Protein AF-A0A5J4QG51-F1 (afdb_monomer)

Mean predicted aligned error: 9.83 Å

InterPro domains:
  IPR011050 Pectin lyase fold/virulence factor [SSF51126] (1-137)

Organism: NCBI:txid433724

pLDDT: mean 86.95, std 20.6, range [32.47, 98.94]

Solvent-accessible surface area (backbone atoms only — not comparable to full-atom values): 12850 Å² total; per-residue (Å²): 142,86,86,80,88,85,82,89,80,91,84,89,83,90,80,82,91,79,92,74,88,76,80,78,78,76,78,76,69,75,74,78,74,78,73,78,76,71,70,76,55,42,53,42,53,83,46,61,35,45,51,86,44,53,31,65,55,20,30,55,20,47,41,52,42,32,60,61,20,25,84,65,60,24,40,31,30,40,72,64,31,82,55,36,32,30,33,34,39,67,34,60,46,38,44,32,17,29,43,38,30,81,41,60,70,41,65,61,57,51,65,41,99,76,57,99,43,54,36,32,20,27,41,32,40,80,48,63,83,34,40,36,31,34,36,32,25,45,19,37,44,31,9,36,36,41,35,26,83,85,42,54,90,83,46,80,94,58,57,58,79,34,41,30,44,34,27,47,31,67,88,41,58,28,38,48,33,39,39,30,20,30,27,42,30,53,36,17,26,43,33,35,38,58,28,32,82,94,14,36,30,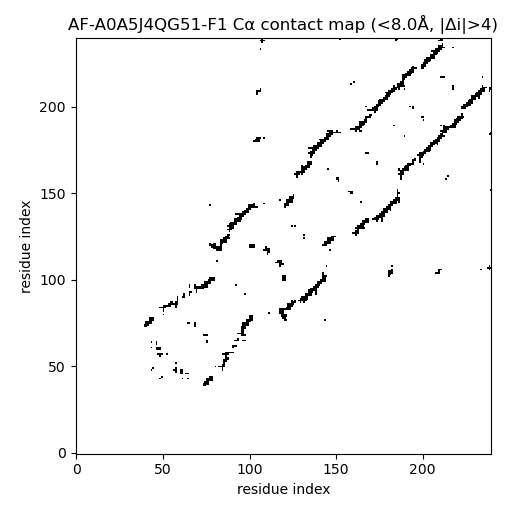30,50,31,38,40,30,35,35,29,27,51,30,73,70,77,43,54,72,44,79,35,53,58,84,46,76,67,44,80,40,77,60,46,80,40,80,80,29,103

Sequence (240 aa):
MKTLFFCAALFVGLFAYDKNTKKDKERTTPPPAAISTEDNTRSIREFGVTPENSPEENRKNLQKAIDWASIRGAALHVEPSDEPYHIAGGVILKKNASLIGDNGPTPRGTRHPIKAQPVGSVFKITDKENVFITVEAATQIKGIQFWYPEQTLTIPSKIIPYPATIQVSQTSSAQGIYLSCLTFYGEYLAMDFKANPSNPCELMLFEHCYGYPLSGEFIRIDYCYDIPRVLHCHVNPAIQ

Secondary structure (DSSP, 8-state):
----------------------------PPPPP-------PEEGGGGT--TTS-HHHHHHHHHHHHHHHHTTT-EEEE--BSS-EE--S-EEE-TT-EEEES----TT----SSSSS--BSEEE---SSS-SEEE-SS-EEES-EEE-TT--SS-GGG---PPPSEEE-SSS-EE--EEES-EEES-S-SEEEE-BTTB-EES-EEES-EE--TTS-SEEEESB-S--EEES-EE-GGG-

Nearest PDB structures (foldseek):
  7xy1-assembly1_A  TM=6.314E-01  e=8.013E-03  Klebsiella phage Kp9
  4xmy-assembly1_A  TM=4.271E-01  e=6.885E-02  Enterobacteria phage HK620
  4xot-assembly1_A  TM=4.342E-01  e=9.432E-02  Enterobacteria phage HK620
  4xlc-assembly1_A  TM=3.351E-01  e=2.556E-01  Enterobacteria phage HK620

Radius of gyration: 29.48 Å; Cα contacts (8 Å, |Δi|>4): 582; chains: 1; bounding box: 41×96×87 Å

Foldseek 3Di:
DDDDDDDDDDDDDDDDDDPDDDDDPDPPDPDPPPPPCPPLEAELVVLPQDLPDDQDVNLVSSLVVLVVCQVVLYEYELFKFLGAGEHEADRENHHSYEYEWDAALDLQAAQRPPDRDHIGSEYEYAHQDHARYEYAANYEYERYEYEDPPADLPDLVRGRQGHENYEYDQPAAYENYEYHRYEYYSAQEHEHQAYHLVHAYEHYEAYSYHYAHSVNYHYDHHRYDYDYYHYHYDHDSSND

Structure (mmCIF, N/CA/C/O backbone):
data_AF-A0A5J4QG51-F1
#
_entry.id   AF-A0A5J4QG51-F1
#
loop_
_atom_site.group_PDB
_atom_site.id
_atom_site.type_symbol
_atom_site.label_atom_id
_atom_site.label_alt_id
_atom_site.label_comp_id
_atom_site.label_asym_id
_atom_site.label_entity_id
_atom_site.label_seq_id
_atom_site.pdbx_PDB_ins_code
_atom_site.Cartn_x
_atom_site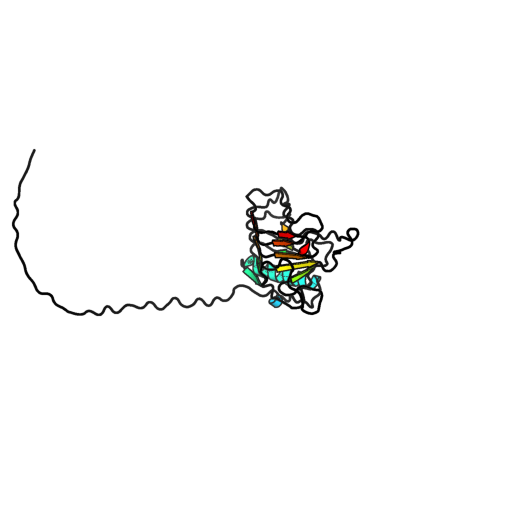.Cartn_y
_atom_site.Cartn_z
_atom_site.occupancy
_atom_site.B_iso_or_equiv
_atom_site.auth_seq_id
_atom_site.auth_comp_id
_atom_site.auth_asym_id
_atom_site.auth_atom_id
_atom_site.pdbx_PDB_model_num
ATOM 1 N N . MET A 1 1 ? 18.544 -52.188 -66.928 1.00 40.75 1 MET A N 1
ATOM 2 C CA . MET A 1 1 ? 18.538 -53.644 -67.200 1.00 40.75 1 MET A CA 1
ATOM 3 C C . MET A 1 1 ? 19.759 -54.293 -66.566 1.00 40.75 1 MET A C 1
ATOM 5 O O . MET A 1 1 ? 20.849 -54.149 -67.099 1.00 40.75 1 MET A O 1
ATOM 9 N N . LYS A 1 2 ? 19.571 -54.972 -65.432 1.00 36.72 2 LYS A N 1
ATOM 10 C CA . LYS A 1 2 ? 20.234 -56.233 -65.057 1.00 36.72 2 LYS A CA 1
ATOM 11 C C . LYS A 1 2 ? 19.548 -56.729 -63.786 1.00 36.72 2 LYS A C 1
ATOM 13 O O . LYS A 1 2 ? 19.873 -56.350 -62.671 1.00 36.72 2 LYS A O 1
ATOM 18 N N . THR A 1 3 ? 18.488 -57.476 -64.044 1.00 34.88 3 THR A N 1
ATOM 19 C CA . THR A 1 3 ? 17.705 -58.288 -63.121 1.00 34.88 3 THR A CA 1
ATOM 20 C C . THR A 1 3 ? 18.566 -59.458 -62.654 1.00 34.88 3 THR A C 1
ATOM 22 O O . THR A 1 3 ? 19.247 -60.057 -63.486 1.00 34.88 3 THR A O 1
ATOM 25 N N . LEU A 1 4 ? 18.489 -59.843 -61.382 1.00 36.19 4 LEU A N 1
ATOM 26 C CA . LEU A 1 4 ? 18.754 -61.225 -61.002 1.00 36.19 4 LEU A CA 1
ATOM 27 C C . LEU A 1 4 ? 17.794 -61.648 -59.887 1.00 36.19 4 LEU A C 1
ATOM 29 O O . LEU A 1 4 ? 17.670 -60.992 -58.857 1.00 36.19 4 LEU A O 1
ATOM 33 N N . PHE A 1 5 ? 17.082 -62.724 -60.201 1.00 37.28 5 PHE A N 1
ATOM 34 C CA . PHE A 1 5 ? 16.174 -63.510 -59.378 1.00 37.28 5 PHE A CA 1
ATOM 35 C C . PHE A 1 5 ? 16.853 -64.027 -58.104 1.00 37.28 5 PHE A C 1
ATOM 37 O O . PHE A 1 5 ? 18.024 -64.379 -58.171 1.00 37.28 5 PHE A O 1
ATOM 44 N N . PHE A 1 6 ? 16.090 -64.250 -57.027 1.00 34.53 6 PHE A N 1
ATOM 45 C CA . PHE A 1 6 ? 16.084 -65.574 -56.392 1.00 34.53 6 PHE A CA 1
ATOM 46 C C . PHE A 1 6 ? 14.793 -65.856 -55.610 1.00 34.53 6 PHE A C 1
ATOM 48 O O . PHE A 1 6 ? 14.199 -64.975 -54.993 1.00 34.53 6 PHE A O 1
ATOM 55 N N . CYS A 1 7 ? 14.373 -67.114 -55.733 1.00 32.47 7 CYS A N 1
ATOM 56 C CA . CYS A 1 7 ? 13.133 -67.732 -55.283 1.00 32.47 7 CYS A CA 1
ATOM 57 C C . CYS A 1 7 ? 13.043 -67.961 -53.769 1.00 32.47 7 CYS A C 1
ATOM 59 O O . CYS A 1 7 ? 14.043 -68.092 -53.069 1.00 32.47 7 CYS A O 1
ATOM 61 N N . ALA A 1 8 ? 11.793 -68.113 -53.333 1.00 41.78 8 ALA A N 1
ATOM 62 C CA . ALA A 1 8 ? 11.337 -68.528 -52.016 1.00 41.78 8 ALA A CA 1
ATOM 63 C C . ALA A 1 8 ? 11.731 -69.965 -51.625 1.00 41.78 8 ALA A C 1
ATOM 65 O O . ALA A 1 8 ? 11.807 -70.843 -52.483 1.00 41.78 8 ALA A O 1
ATOM 66 N N . ALA A 1 9 ? 11.816 -70.215 -50.314 1.00 37.41 9 ALA A N 1
ATOM 67 C CA . ALA A 1 9 ? 11.372 -71.461 -49.683 1.00 37.41 9 ALA A CA 1
ATOM 68 C C . ALA A 1 9 ? 11.159 -71.254 -48.170 1.00 37.41 9 ALA A C 1
ATOM 70 O O . ALA A 1 9 ? 12.041 -70.766 -47.466 1.00 37.41 9 ALA A O 1
ATOM 71 N N . LEU A 1 10 ? 9.970 -71.639 -47.698 1.00 39.69 10 LEU A N 1
ATOM 72 C CA . LEU A 1 10 ? 9.611 -71.845 -46.293 1.00 39.69 10 LEU A CA 1
ATOM 73 C C . LEU A 1 10 ? 10.446 -72.980 -45.679 1.00 39.69 10 LEU A C 1
ATOM 75 O O . LEU A 1 10 ? 10.624 -74.011 -46.325 1.00 39.69 10 LEU A O 1
ATOM 79 N N . PHE A 1 11 ? 10.782 -72.871 -44.391 1.00 36.75 11 PHE A N 1
ATOM 80 C CA . PHE A 1 11 ? 10.910 -74.044 -43.524 1.00 36.75 11 PHE A CA 1
ATOM 81 C C . PHE A 1 11 ? 10.410 -73.742 -42.107 1.00 36.75 11 PHE A C 1
ATOM 83 O O . PHE A 1 11 ? 10.702 -72.703 -41.520 1.00 36.75 11 PHE A O 1
ATOM 90 N N . VAL A 1 12 ? 9.599 -74.673 -41.611 1.00 40.78 12 VAL A N 1
ATOM 91 C CA . VAL A 1 12 ? 8.899 -74.687 -40.326 1.00 40.78 12 VAL A CA 1
ATOM 92 C C . VAL A 1 12 ? 9.873 -75.055 -39.204 1.00 40.78 12 VAL A C 1
ATOM 94 O O . VAL A 1 12 ? 10.685 -75.960 -39.370 1.00 40.78 12 VAL A O 1
ATOM 97 N N . GLY A 1 13 ? 9.743 -74.407 -38.044 1.00 33.59 13 GLY A N 1
ATOM 98 C CA . GLY A 1 13 ? 10.433 -74.786 -36.811 1.00 33.59 13 GLY A CA 1
ATOM 99 C C . GLY A 1 13 ? 9.567 -74.485 -35.591 1.00 33.59 13 GLY A C 1
ATOM 100 O O . GLY A 1 13 ? 9.394 -73.331 -35.213 1.00 33.59 13 GLY A O 1
ATOM 101 N N . LEU A 1 14 ? 8.996 -75.538 -35.012 1.00 42.12 14 LEU A N 1
ATOM 102 C CA . LEU A 1 14 ? 8.160 -75.548 -33.814 1.00 42.12 14 LEU A CA 1
ATOM 103 C C . LEU A 1 14 ? 9.068 -75.675 -32.579 1.00 42.12 14 LEU A C 1
ATOM 105 O O . LEU A 1 14 ? 9.755 -76.684 -32.489 1.00 42.12 14 LEU A O 1
ATOM 109 N N . PHE A 1 15 ? 9.050 -74.745 -31.615 1.00 37.31 15 PHE A N 1
ATOM 110 C CA . PHE A 1 15 ? 9.561 -75.029 -30.262 1.00 37.31 15 PHE A CA 1
ATOM 111 C C . PHE A 1 15 ? 8.798 -74.282 -29.157 1.00 37.31 15 PHE A C 1
ATOM 113 O O . PHE A 1 15 ? 8.784 -73.058 -29.090 1.00 37.31 15 PHE A O 1
ATOM 120 N N . ALA A 1 16 ? 8.151 -75.111 -28.333 1.00 36.84 16 ALA A N 1
ATOM 121 C CA . ALA A 1 16 ? 7.889 -75.039 -26.896 1.00 36.84 16 ALA A CA 1
ATOM 122 C C . ALA A 1 16 ? 7.771 -73.665 -26.201 1.00 36.84 16 ALA A C 1
ATOM 124 O O . ALA A 1 16 ? 8.728 -72.917 -26.034 1.00 36.84 16 ALA A O 1
ATOM 125 N N . TYR A 1 17 ? 6.576 -73.437 -25.658 1.00 36.59 17 TYR A N 1
ATOM 126 C CA . TYR A 1 17 ? 6.258 -72.438 -24.644 1.00 36.59 17 TYR A CA 1
ATOM 127 C C . TYR A 1 17 ? 6.824 -72.873 -23.280 1.00 36.59 17 TYR A C 1
ATOM 129 O O . TYR A 1 17 ? 6.309 -73.812 -22.672 1.00 36.59 17 TYR A O 1
ATOM 137 N N . ASP A 1 18 ? 7.871 -72.193 -22.805 1.00 39.09 18 ASP A N 1
ATOM 138 C CA . ASP A 1 18 ? 8.407 -72.344 -21.447 1.00 39.09 18 ASP A CA 1
ATOM 139 C C . ASP A 1 18 ? 7.868 -71.219 -20.543 1.00 39.09 18 ASP A C 1
ATOM 141 O O . ASP A 1 18 ? 8.163 -70.034 -20.725 1.00 39.09 18 ASP A O 1
ATOM 145 N N . LYS A 1 19 ? 7.028 -71.596 -19.573 1.00 44.06 19 LYS A N 1
ATOM 146 C CA . LYS A 1 19 ? 6.552 -70.730 -18.489 1.00 44.06 19 LYS A CA 1
ATOM 147 C C . LYS A 1 19 ? 7.623 -70.711 -17.405 1.00 44.06 19 LYS A C 1
ATOM 149 O O . LYS A 1 19 ? 7.549 -71.478 -16.449 1.00 44.06 19 LYS A O 1
ATOM 154 N N . ASN A 1 20 ? 8.565 -69.779 -17.512 1.00 39.31 20 ASN A N 1
ATOM 155 C CA . ASN A 1 20 ? 9.482 -69.491 -16.417 1.00 39.31 20 ASN A CA 1
ATOM 156 C C . ASN A 1 20 ? 9.346 -68.034 -15.961 1.00 39.31 20 ASN A C 1
ATOM 158 O O . ASN A 1 20 ? 9.768 -67.083 -16.617 1.00 39.31 20 ASN A O 1
ATOM 162 N N . THR A 1 21 ? 8.679 -67.878 -14.821 1.00 44.22 21 THR A N 1
ATOM 163 C CA . THR A 1 21 ? 8.392 -66.629 -14.119 1.00 44.22 21 THR A CA 1
ATOM 164 C C . THR A 1 21 ? 9.674 -65.974 -13.608 1.00 44.22 21 THR A C 1
ATOM 166 O O . THR A 1 21 ? 10.201 -66.363 -12.565 1.00 44.22 21 THR A O 1
ATOM 169 N N . LYS A 1 22 ? 10.138 -64.919 -14.282 1.00 38.41 22 LYS A N 1
ATOM 170 C CA . LYS A 1 22 ? 10.979 -63.897 -13.650 1.00 38.41 22 LYS A CA 1
ATOM 171 C C . LYS A 1 22 ? 10.062 -62.810 -13.091 1.00 38.41 22 LYS A C 1
ATOM 173 O O . LYS A 1 22 ? 9.430 -62.077 -13.837 1.00 38.41 22 LYS A O 1
ATOM 178 N N . LYS A 1 23 ? 9.957 -62.753 -11.760 1.00 40.50 23 LYS A N 1
ATOM 179 C CA . LYS A 1 23 ? 9.445 -61.580 -11.043 1.00 40.50 23 LYS A CA 1
ATOM 180 C C . LYS A 1 23 ? 10.463 -60.462 -11.238 1.00 40.50 23 LYS A C 1
ATOM 182 O O . LYS A 1 23 ? 11.524 -60.493 -10.611 1.00 40.50 23 LYS A O 1
ATOM 187 N N . ASP A 1 24 ? 10.140 -59.499 -12.087 1.00 41.53 24 ASP A N 1
ATOM 188 C CA . ASP A 1 24 ? 10.838 -58.223 -12.110 1.00 41.53 24 ASP A CA 1
ATOM 189 C C . ASP A 1 24 ? 10.646 -57.568 -10.740 1.00 41.53 24 ASP A C 1
ATOM 191 O O . ASP A 1 24 ? 9.535 -57.233 -10.327 1.00 41.53 24 ASP A O 1
ATOM 195 N N . LYS A 1 25 ? 11.735 -57.468 -9.971 1.00 43.53 25 LYS A N 1
ATOM 196 C CA . LYS A 1 25 ? 11.765 -56.628 -8.777 1.00 43.53 25 LYS A CA 1
ATOM 197 C C . LYS A 1 25 ? 11.707 -55.189 -9.264 1.00 43.53 25 LYS A C 1
ATOM 199 O O . LYS A 1 25 ? 12.727 -54.619 -9.644 1.00 43.53 25 LYS A O 1
ATOM 204 N N . GLU A 1 26 ? 10.502 -54.642 -9.265 1.00 43.12 26 GLU A N 1
ATOM 205 C CA . GLU A 1 26 ? 10.240 -53.222 -9.411 1.00 43.12 26 GLU A CA 1
ATOM 206 C C . GLU A 1 26 ? 11.140 -52.468 -8.427 1.00 43.12 26 GLU A C 1
ATOM 208 O O . GLU A 1 26 ? 11.033 -52.596 -7.204 1.00 43.12 26 GLU A O 1
ATOM 213 N N . ARG A 1 27 ? 12.126 -51.754 -8.973 1.00 41.47 27 ARG A N 1
ATOM 214 C CA . ARG A 1 27 ? 13.002 -50.881 -8.204 1.00 41.47 27 ARG A CA 1
ATOM 215 C C . ARG A 1 27 ? 12.160 -49.673 -7.825 1.00 41.47 27 ARG A C 1
ATOM 217 O O . ARG A 1 27 ? 12.140 -48.690 -8.556 1.00 41.47 27 ARG A O 1
ATOM 224 N N . THR A 1 28 ? 11.448 -49.766 -6.707 1.00 44.84 28 THR A N 1
ATOM 225 C CA . THR A 1 28 ? 10.753 -48.630 -6.107 1.00 44.84 28 THR A CA 1
ATOM 226 C C . THR A 1 28 ? 11.796 -47.567 -5.794 1.00 44.84 28 THR A C 1
ATOM 228 O O . THR A 1 28 ? 12.556 -47.680 -4.829 1.00 44.84 28 THR A O 1
ATOM 231 N N . THR A 1 29 ? 11.882 -46.556 -6.653 1.00 48.81 29 THR A N 1
ATOM 232 C CA . THR A 1 29 ? 12.532 -45.298 -6.311 1.00 48.81 29 THR A CA 1
ATOM 233 C C . THR A 1 29 ? 11.856 -44.786 -5.045 1.00 48.81 29 THR A C 1
ATOM 235 O O . THR A 1 29 ? 10.621 -44.739 -5.023 1.00 48.81 29 THR A O 1
ATOM 238 N N . PRO A 1 30 ? 12.606 -44.450 -3.980 1.00 49.75 30 PRO A N 1
ATOM 239 C CA . PRO A 1 30 ? 11.992 -43.806 -2.834 1.00 49.75 30 PRO A CA 1
ATOM 240 C C . PRO A 1 30 ? 11.252 -42.560 -3.340 1.00 49.75 30 PRO A C 1
ATOM 242 O O . PRO A 1 30 ? 11.748 -41.906 -4.267 1.00 49.75 30 PRO A O 1
ATOM 245 N N . PRO A 1 31 ? 10.061 -42.253 -2.796 1.00 51.88 31 PRO A N 1
ATOM 246 C CA . PRO A 1 31 ? 9.385 -41.012 -3.135 1.00 51.88 31 PRO A CA 1
ATOM 247 C C . PRO A 1 31 ? 10.378 -39.860 -2.935 1.00 51.88 31 PRO A C 1
ATOM 249 O O . PRO A 1 31 ? 11.200 -39.940 -2.011 1.00 51.88 31 PRO A O 1
ATOM 252 N N . PRO A 1 32 ? 10.361 -38.825 -3.799 1.00 53.78 32 PRO A N 1
ATOM 253 C CA . PRO A 1 32 ? 11.185 -37.651 -3.566 1.00 53.78 32 PRO A CA 1
ATOM 254 C C . PRO A 1 32 ? 10.953 -37.216 -2.123 1.00 53.78 32 PRO A C 1
ATOM 256 O O . PRO A 1 32 ? 9.803 -37.139 -1.680 1.00 53.78 32 PRO A O 1
ATOM 259 N N . ALA A 1 33 ? 12.046 -37.038 -1.376 1.00 50.06 33 ALA A N 1
ATOM 260 C CA . ALA A 1 33 ? 11.975 -36.531 -0.018 1.00 50.06 33 ALA A CA 1
ATOM 261 C C . ALA A 1 33 ? 11.051 -35.314 -0.043 1.00 50.06 33 ALA A C 1
ATOM 263 O O . ALA A 1 33 ? 11.228 -34.440 -0.896 1.00 50.06 33 ALA A O 1
ATOM 264 N N . ALA A 1 34 ? 10.034 -35.303 0.822 1.00 45.97 34 ALA A N 1
ATOM 265 C CA . ALA A 1 34 ? 9.215 -34.122 1.008 1.00 45.97 34 ALA A CA 1
ATOM 266 C C . ALA A 1 34 ? 10.188 -32.974 1.274 1.00 45.97 34 ALA A C 1
ATOM 268 O O . ALA A 1 34 ? 10.886 -32.979 2.289 1.00 45.97 34 ALA A O 1
ATOM 269 N N . ILE A 1 35 ? 10.305 -32.053 0.315 1.00 42.84 35 ILE A N 1
ATOM 270 C CA . ILE A 1 35 ? 10.983 -30.789 0.547 1.00 42.84 35 ILE A CA 1
ATOM 271 C C . ILE A 1 35 ? 10.203 -30.200 1.709 1.00 42.84 35 ILE A C 1
ATOM 273 O O . ILE A 1 35 ? 9.018 -29.902 1.564 1.00 42.84 35 ILE A O 1
ATOM 277 N N . SER A 1 36 ? 10.830 -30.126 2.879 1.00 44.12 36 SER A N 1
ATOM 278 C CA . SER A 1 36 ? 10.320 -29.295 3.950 1.00 44.12 36 SER A CA 1
ATOM 279 C C . SER A 1 36 ? 10.232 -27.900 3.353 1.00 44.12 36 SER A C 1
ATOM 281 O O . SER A 1 36 ? 11.253 -27.267 3.084 1.00 44.12 36 SER A O 1
ATOM 283 N N . THR A 1 37 ? 9.013 -27.472 3.045 1.00 46.12 37 THR A N 1
ATOM 284 C CA . THR A 1 37 ? 8.690 -26.094 2.717 1.00 46.12 37 THR A CA 1
ATOM 285 C C . THR A 1 37 ? 8.918 -25.304 3.996 1.00 46.12 37 THR A C 1
ATOM 287 O O . THR A 1 37 ? 7.973 -25.024 4.729 1.00 46.12 37 THR A O 1
ATOM 290 N N . GLU A 1 38 ? 10.178 -25.026 4.335 1.00 48.53 38 GLU A N 1
ATOM 291 C CA . GLU A 1 38 ? 10.436 -23.871 5.177 1.00 48.53 38 GLU A CA 1
ATOM 292 C C . GLU A 1 38 ? 9.850 -22.701 4.401 1.00 48.53 38 GLU A C 1
ATOM 294 O O . GLU A 1 38 ? 10.286 -22.382 3.291 1.00 48.53 38 GLU A O 1
ATOM 299 N N . ASP A 1 39 ? 8.744 -22.183 4.923 1.00 58.78 39 ASP A N 1
ATOM 300 C CA . ASP A 1 39 ? 8.110 -20.990 4.411 1.00 58.78 39 ASP A CA 1
ATOM 301 C C . ASP A 1 39 ? 9.171 -19.889 4.479 1.00 58.78 39 ASP A C 1
ATOM 303 O O . ASP A 1 39 ? 9.521 -19.399 5.550 1.00 58.78 39 ASP A O 1
ATOM 307 N N . ASN A 1 40 ? 9.771 -19.563 3.331 1.00 69.75 40 ASN A N 1
ATOM 308 C CA . ASN A 1 40 ? 10.787 -18.514 3.229 1.00 69.75 40 ASN A CA 1
ATOM 309 C C . ASN A 1 40 ? 10.198 -17.121 3.525 1.00 69.75 40 ASN A C 1
ATOM 311 O O . ASN A 1 40 ? 10.924 -16.122 3.480 1.00 69.75 40 ASN A O 1
ATOM 315 N N . THR A 1 41 ? 8.895 -17.040 3.798 1.00 85.31 41 THR A N 1
ATOM 316 C CA . THR A 1 41 ? 8.210 -15.835 4.237 1.00 85.31 41 THR A CA 1
ATOM 317 C C . THR A 1 41 ? 8.494 -15.587 5.715 1.00 85.31 41 THR A C 1
ATOM 319 O O . THR A 1 41 ? 8.222 -16.429 6.565 1.00 85.31 41 THR A O 1
ATOM 322 N N . ARG A 1 42 ? 9.025 -14.404 6.039 1.00 96.06 42 ARG A N 1
ATOM 323 C CA . ARG A 1 42 ? 9.233 -13.986 7.435 1.00 96.06 42 ARG A CA 1
ATOM 324 C C . ARG A 1 42 ? 8.158 -13.040 7.904 1.00 96.06 42 ARG A C 1
ATOM 326 O O . ARG A 1 42 ? 7.727 -12.181 7.143 1.00 96.06 42 ARG A O 1
ATOM 333 N N . SER A 1 43 ? 7.794 -13.124 9.172 1.00 97.94 43 SER A N 1
ATOM 334 C CA . SER A 1 43 ? 6.838 -12.188 9.750 1.00 97.94 43 SER A CA 1
ATOM 335 C C . SER A 1 43 ? 7.438 -10.793 9.905 1.00 97.94 43 SER A C 1
ATOM 337 O O . SER A 1 43 ? 8.579 -10.634 10.341 1.00 97.94 43 SER A O 1
ATOM 339 N N . ILE A 1 44 ? 6.649 -9.748 9.640 1.00 98.56 44 ILE A N 1
ATOM 340 C CA . ILE A 1 44 ? 7.028 -8.370 9.991 1.00 98.56 44 ILE A CA 1
ATOM 341 C C . ILE A 1 44 ? 7.213 -8.188 11.509 1.00 98.56 44 ILE A C 1
ATOM 343 O O . ILE A 1 44 ? 7.958 -7.300 11.936 1.00 98.56 44 ILE A O 1
ATOM 347 N N . ARG A 1 45 ? 6.589 -9.042 12.336 1.00 98.38 45 ARG A N 1
ATOM 348 C CA . ARG A 1 45 ? 6.711 -8.993 13.801 1.00 98.38 45 ARG A CA 1
ATOM 349 C C . ARG A 1 45 ? 8.096 -9.414 14.280 1.00 98.38 45 ARG A C 1
ATOM 351 O O . ARG A 1 45 ? 8.571 -8.872 15.274 1.00 98.38 45 ARG A O 1
ATOM 358 N N . GLU A 1 46 ? 8.796 -10.279 13.540 1.00 98.25 46 GLU A N 1
ATOM 359 C CA . GLU A 1 46 ? 10.202 -10.624 13.821 1.00 98.25 46 GLU A CA 1
ATOM 360 C C . GLU A 1 46 ? 11.129 -9.401 13.748 1.00 98.25 46 GLU A C 1
ATOM 362 O O . GLU A 1 46 ? 12.183 -9.367 14.381 1.00 98.25 46 GLU A O 1
ATOM 367 N N . PHE A 1 47 ? 10.728 -8.374 12.994 1.00 98.62 47 PHE A N 1
ATOM 368 C CA . PHE A 1 47 ? 11.450 -7.108 12.870 1.00 98.62 47 PHE A CA 1
ATOM 369 C C . PHE A 1 47 ? 10.934 -6.032 13.832 1.00 98.62 47 PHE A C 1
ATOM 371 O O . PHE A 1 47 ? 11.407 -4.893 13.792 1.00 98.62 47 PHE A O 1
ATOM 378 N N . GLY A 1 48 ? 9.989 -6.388 14.705 1.00 98.50 48 GLY A N 1
ATOM 379 C CA . GLY A 1 48 ? 9.404 -5.506 15.705 1.00 98.50 48 GLY A CA 1
ATOM 380 C C . GLY A 1 48 ? 8.284 -4.618 15.175 1.00 98.50 48 GLY A C 1
ATOM 381 O O . GLY A 1 48 ? 8.070 -3.556 15.742 1.00 98.50 48 GLY A O 1
ATOM 382 N N . VAL A 1 49 ? 7.596 -4.981 14.088 1.00 98.75 49 VAL A N 1
ATOM 383 C CA . VAL A 1 49 ? 6.369 -4.275 13.680 1.00 98.75 49 VAL A CA 1
ATOM 384 C C . VAL A 1 49 ? 5.195 -4.831 14.486 1.00 98.75 49 VAL A C 1
ATOM 386 O O . VAL A 1 49 ? 4.841 -5.994 14.311 1.00 98.75 49 VAL A O 1
ATOM 389 N N . THR A 1 50 ? 4.598 -4.030 15.372 1.00 98.38 50 THR A N 1
ATOM 390 C CA . THR A 1 50 ? 3.480 -4.456 16.237 1.00 98.38 50 THR A CA 1
ATOM 391 C C . THR A 1 50 ? 2.387 -3.383 16.305 1.00 98.38 50 THR A C 1
ATOM 393 O O . THR A 1 50 ? 2.681 -2.209 16.060 1.00 98.38 50 THR A O 1
ATOM 396 N N . PRO A 1 51 ? 1.121 -3.731 16.601 1.00 98.06 51 PRO A N 1
ATOM 397 C CA . PRO A 1 51 ? 0.036 -2.748 16.676 1.00 98.06 51 PRO A CA 1
ATOM 398 C C . PRO A 1 51 ? 0.214 -1.666 17.755 1.00 98.06 51 PRO A C 1
ATOM 400 O O . PRO A 1 51 ? -0.337 -0.576 17.626 1.00 98.06 51 PRO A O 1
ATOM 403 N N . GLU A 1 52 ? 0.985 -1.947 18.807 1.00 97.75 52 GLU A N 1
ATOM 404 C CA . GLU A 1 52 ? 1.175 -1.068 19.970 1.00 97.75 52 GLU A CA 1
ATOM 405 C C . GLU A 1 52 ? 2.231 0.020 19.747 1.00 97.75 52 GLU A C 1
ATOM 407 O O . GLU A 1 52 ? 2.271 1.009 20.482 1.00 97.75 52 GLU A O 1
ATOM 412 N N . ASN A 1 53 ? 3.105 -0.165 18.758 1.00 98.56 53 ASN A N 1
ATOM 413 C CA . ASN A 1 53 ? 4.179 0.774 18.478 1.00 98.56 53 ASN A CA 1
ATOM 414 C C . ASN A 1 53 ? 3.658 2.110 17.946 1.00 98.56 53 ASN A C 1
ATOM 416 O O . ASN A 1 53 ? 2.608 2.207 17.307 1.00 98.56 53 ASN A O 1
ATOM 420 N N . SER A 1 54 ? 4.480 3.144 18.125 1.00 98.69 54 SER A N 1
ATOM 421 C CA . SER A 1 54 ? 4.258 4.420 17.445 1.00 98.69 54 SER A CA 1
ATOM 422 C C . SER A 1 54 ? 4.338 4.271 15.912 1.00 98.69 54 SER A C 1
ATOM 424 O O . SER A 1 54 ? 5.055 3.393 15.409 1.00 98.69 54 SER A O 1
ATOM 426 N N . PRO A 1 55 ? 3.664 5.152 15.145 1.00 98.69 55 PRO A N 1
ATOM 427 C CA . PRO A 1 55 ? 3.707 5.129 13.682 1.00 98.69 55 PRO A CA 1
ATOM 428 C C . PRO A 1 55 ? 5.132 5.194 13.119 1.00 98.69 55 PRO A C 1
ATOM 430 O O . PRO A 1 55 ? 5.474 4.477 12.174 1.00 98.69 55 PRO A O 1
ATOM 433 N N . GLU A 1 56 ? 5.983 6.033 13.708 1.00 98.75 56 GLU A N 1
ATOM 434 C CA . GLU A 1 56 ? 7.364 6.255 13.282 1.00 98.75 56 GLU A CA 1
ATOM 435 C C . GLU A 1 56 ? 8.251 5.042 13.571 1.00 98.75 56 GLU A C 1
ATOM 437 O O . GLU A 1 56 ? 9.129 4.700 12.769 1.00 98.75 56 GLU A O 1
ATOM 442 N N . GLU A 1 57 ? 8.021 4.380 14.704 1.00 98.81 57 GLU A N 1
ATOM 443 C CA . GLU A 1 57 ? 8.727 3.161 15.082 1.00 98.81 57 GLU A CA 1
ATOM 444 C C . GLU A 1 57 ? 8.367 2.002 14.158 1.00 98.81 57 GLU A C 1
ATOM 446 O O . GLU A 1 57 ? 9.267 1.362 13.607 1.00 98.81 57 GLU A O 1
ATOM 451 N N . ASN A 1 58 ? 7.076 1.788 13.894 1.00 98.81 58 ASN A N 1
ATOM 452 C CA . ASN A 1 58 ? 6.648 0.772 12.940 1.00 98.81 58 ASN A CA 1
ATOM 453 C C . ASN A 1 58 ? 7.165 1.047 11.531 1.00 98.81 58 ASN A C 1
ATOM 455 O O . ASN A 1 58 ? 7.616 0.116 10.869 1.00 98.81 58 ASN A O 1
ATOM 459 N N . ARG A 1 59 ? 7.190 2.307 11.081 1.00 98.88 59 ARG A N 1
ATOM 460 C CA . ARG A 1 59 ? 7.794 2.671 9.790 1.00 98.88 59 ARG A CA 1
ATOM 461 C C . ARG A 1 59 ? 9.268 2.266 9.740 1.00 98.88 59 ARG A C 1
ATOM 463 O O . ARG A 1 59 ? 9.713 1.648 8.775 1.00 98.88 59 ARG A O 1
ATOM 470 N N . LYS A 1 60 ? 10.036 2.575 10.793 1.00 98.88 60 LYS A N 1
ATOM 471 C CA . LYS A 1 60 ? 11.454 2.192 10.899 1.00 98.88 60 LYS A CA 1
ATOM 472 C C . LYS A 1 60 ? 11.631 0.672 10.900 1.00 98.88 60 LYS A C 1
ATOM 474 O O . LYS A 1 60 ? 12.540 0.170 10.243 1.00 98.88 60 LYS A O 1
ATOM 479 N N . ASN A 1 61 ? 10.802 -0.056 11.640 1.00 98.94 61 ASN A N 1
ATOM 480 C CA . ASN A 1 61 ? 10.893 -1.510 11.763 1.00 98.94 61 ASN A CA 1
ATOM 481 C C . ASN A 1 61 ? 10.472 -2.222 10.471 1.00 98.94 61 ASN A C 1
ATOM 483 O O . ASN A 1 61 ? 11.184 -3.115 10.011 1.00 98.94 61 ASN A O 1
ATOM 487 N N . LEU A 1 62 ? 9.411 -1.752 9.814 1.00 98.88 62 LEU A N 1
ATOM 488 C CA . LEU A 1 62 ? 8.991 -2.252 8.509 1.00 98.88 62 LEU A CA 1
ATOM 489 C C . LEU A 1 62 ? 10.065 -1.996 7.447 1.00 98.88 62 LEU A C 1
ATOM 491 O O . LEU A 1 62 ? 10.366 -2.889 6.660 1.00 98.88 62 LEU A O 1
ATOM 495 N N . GLN A 1 63 ? 10.720 -0.829 7.464 1.00 98.88 63 GLN A N 1
ATOM 496 C CA . GLN A 1 63 ? 11.825 -0.566 6.541 1.00 98.88 63 GLN A CA 1
ATOM 497 C C . GLN A 1 63 ? 12.997 -1.539 6.750 1.00 98.88 63 GLN A C 1
ATOM 499 O O . GLN A 1 63 ? 13.545 -2.032 5.769 1.00 98.88 63 GLN A O 1
ATOM 504 N N . LYS A 1 64 ? 13.352 -1.886 7.998 1.00 98.88 64 LYS A N 1
ATOM 505 C CA . LYS A 1 64 ? 14.383 -2.912 8.269 1.00 98.88 64 LYS A CA 1
ATOM 506 C C . LYS A 1 64 ? 13.990 -4.281 7.711 1.00 98.88 64 LYS A C 1
ATOM 508 O O . LYS A 1 64 ? 14.844 -4.983 7.172 1.00 98.88 64 LYS A O 1
ATOM 513 N N . ALA A 1 65 ? 12.719 -4.657 7.847 1.00 98.75 65 ALA A N 1
ATOM 514 C CA . ALA A 1 65 ? 12.199 -5.906 7.301 1.00 98.75 65 ALA A CA 1
ATOM 515 C C . ALA A 1 65 ? 12.336 -5.930 5.771 1.00 98.75 65 ALA A C 1
ATOM 517 O O . ALA A 1 65 ? 12.854 -6.889 5.198 1.00 98.75 65 ALA A O 1
ATOM 518 N N . ILE A 1 66 ? 11.942 -4.839 5.110 1.00 98.88 66 ILE A N 1
ATOM 519 C CA . ILE A 1 66 ? 12.039 -4.690 3.653 1.00 98.88 66 ILE A CA 1
ATOM 520 C C . ILE A 1 66 ? 13.497 -4.716 3.187 1.00 98.88 66 ILE A C 1
ATOM 522 O O . ILE A 1 66 ? 13.814 -5.380 2.201 1.00 98.88 66 ILE A O 1
ATOM 526 N N . ASP A 1 67 ? 14.400 -4.051 3.907 1.00 98.81 67 ASP A N 1
ATOM 527 C CA . ASP A 1 67 ? 15.832 -4.060 3.602 1.00 98.81 67 ASP A CA 1
ATOM 528 C C . ASP A 1 67 ? 16.409 -5.483 3.660 1.00 98.81 67 ASP A C 1
ATOM 530 O O . ASP A 1 67 ? 17.212 -5.872 2.807 1.00 98.81 67 ASP A O 1
ATOM 534 N N . TRP A 1 68 ? 15.963 -6.291 4.627 1.00 98.31 68 TRP A N 1
ATOM 535 C CA . TRP A 1 68 ? 16.322 -7.705 4.710 1.00 98.31 68 TRP A CA 1
ATOM 536 C C . TRP A 1 68 ? 15.764 -8.520 3.533 1.00 98.31 68 TRP A C 1
ATOM 538 O O . TRP A 1 68 ? 16.485 -9.361 2.981 1.00 98.31 68 TRP A O 1
ATOM 548 N N . ALA A 1 69 ? 14.514 -8.270 3.136 1.00 98.31 69 ALA A N 1
ATOM 549 C CA . ALA A 1 69 ? 13.830 -9.011 2.079 1.00 98.31 69 ALA A CA 1
ATOM 550 C C . ALA A 1 69 ? 14.367 -8.686 0.674 1.00 98.31 69 ALA A C 1
ATOM 552 O O . ALA A 1 69 ? 14.545 -9.585 -0.150 1.00 98.31 69 ALA A O 1
ATOM 553 N N . SER A 1 70 ? 14.693 -7.417 0.417 1.00 98.56 70 SER A N 1
ATOM 554 C CA . SER A 1 70 ? 15.103 -6.904 -0.898 1.00 98.56 70 SER A CA 1
ATOM 555 C C . SER A 1 70 ? 16.355 -7.591 -1.454 1.00 98.56 70 SER A C 1
ATOM 557 O O . SER A 1 70 ? 16.397 -7.956 -2.631 1.00 98.56 70 SER A O 1
ATOM 559 N N . ILE A 1 71 ? 17.355 -7.861 -0.606 1.00 97.75 71 ILE A N 1
ATOM 560 C CA . ILE A 1 71 ? 18.587 -8.543 -1.042 1.00 97.75 71 ILE A CA 1
ATOM 561 C C . ILE A 1 71 ? 18.412 -10.061 -1.219 1.00 97.75 71 ILE A C 1
ATOM 563 O O . ILE A 1 71 ? 19.348 -10.741 -1.631 1.00 97.75 71 ILE A O 1
ATOM 567 N N . ARG A 1 72 ? 17.234 -10.598 -0.876 1.00 96.81 72 ARG A N 1
ATOM 568 C CA . ARG A 1 72 ? 16.910 -12.034 -0.902 1.00 96.81 72 ARG A CA 1
ATOM 569 C C . ARG A 1 72 ? 15.813 -12.393 -1.901 1.00 96.81 72 ARG A C 1
ATOM 571 O O . ARG A 1 72 ? 15.587 -13.577 -2.115 1.00 96.81 72 ARG A O 1
ATOM 578 N N . GLY A 1 73 ? 15.124 -11.405 -2.476 1.00 96.44 73 GLY A N 1
ATOM 579 C CA . GLY A 1 73 ? 13.898 -11.660 -3.237 1.00 96.44 73 GLY A CA 1
ATOM 580 C C . GLY A 1 73 ? 12.801 -12.298 -2.382 1.00 96.44 73 GLY A C 1
ATOM 581 O O . GLY A 1 73 ? 12.046 -13.132 -2.873 1.00 96.44 73 GLY A O 1
ATOM 582 N N . ALA A 1 74 ? 12.784 -11.985 -1.083 1.00 97.06 74 ALA A N 1
ATOM 583 C CA . ALA A 1 74 ? 11.914 -12.639 -0.115 1.00 97.06 74 ALA A CA 1
ATOM 584 C C . ALA A 1 74 ? 10.591 -11.887 0.080 1.00 97.06 74 ALA A C 1
ATOM 586 O O . ALA A 1 74 ? 10.470 -10.687 -0.193 1.00 97.06 74 ALA A O 1
ATOM 587 N N . ALA A 1 75 ? 9.610 -12.608 0.616 1.00 97.88 75 ALA A N 1
ATOM 588 C CA . ALA A 1 75 ? 8.343 -12.055 1.062 1.00 97.88 75 ALA A CA 1
ATOM 589 C C . ALA A 1 75 ? 8.339 -11.832 2.581 1.00 97.88 75 ALA A C 1
ATOM 591 O O . ALA A 1 75 ? 8.957 -12.579 3.343 1.00 97.88 75 ALA A O 1
ATOM 592 N N . LEU A 1 76 ? 7.619 -10.798 3.007 1.00 98.62 76 LEU A N 1
ATOM 593 C CA . LEU A 1 76 ? 7.314 -10.511 4.401 1.00 98.62 76 LEU A CA 1
ATOM 594 C C . LEU A 1 76 ? 5.824 -10.730 4.642 1.00 98.62 76 LEU A C 1
ATOM 596 O O . LEU A 1 76 ? 4.985 -10.171 3.930 1.00 98.62 76 LEU A O 1
ATOM 600 N N . HIS A 1 77 ? 5.505 -11.517 5.660 1.00 98.62 77 HIS A N 1
ATOM 601 C CA . HIS A 1 77 ? 4.146 -11.790 6.091 1.00 98.62 77 HIS A CA 1
ATOM 602 C C . HIS A 1 77 ? 3.659 -10.695 7.036 1.00 98.62 77 HIS A C 1
ATOM 604 O O . HIS A 1 77 ? 4.264 -10.425 8.076 1.00 98.62 77 HIS A O 1
ATOM 610 N N . VAL A 1 78 ? 2.553 -10.059 6.666 1.00 98.50 78 VAL A N 1
ATOM 611 C CA . VAL A 1 78 ? 1.813 -9.105 7.489 1.00 98.50 78 VAL A CA 1
ATOM 612 C C . VAL A 1 78 ? 0.780 -9.899 8.278 1.00 98.50 78 VAL A C 1
ATOM 614 O O . VAL A 1 78 ? -0.365 -10.041 7.849 1.00 98.50 78 VAL A O 1
ATOM 617 N N . GLU A 1 79 ? 1.198 -10.444 9.420 1.00 96.81 79 GLU A N 1
ATOM 618 C CA . GLU A 1 79 ? 0.338 -11.280 10.262 1.00 96.81 79 GLU A CA 1
ATOM 619 C C . GLU A 1 79 ? -0.969 -10.565 10.638 1.00 96.81 79 GLU A C 1
ATOM 621 O O . GLU A 1 79 ? -0.936 -9.387 11.012 1.00 96.81 79 GLU A O 1
ATOM 626 N N . PRO A 1 80 ? -2.116 -11.257 10.621 1.00 96.81 80 PRO A N 1
ATOM 627 C CA . PRO A 1 80 ? -3.374 -10.669 11.038 1.00 96.81 80 PRO A CA 1
ATOM 628 C C . PRO A 1 80 ? -3.388 -10.328 12.538 1.00 96.81 80 PRO A C 1
ATOM 630 O O . PRO A 1 80 ? -2.796 -11.021 13.372 1.00 96.81 80 PRO A O 1
ATOM 633 N N . SER A 1 81 ? -4.085 -9.249 12.895 1.00 97.06 81 SER A N 1
ATOM 634 C CA . SER A 1 81 ? -4.335 -8.833 14.284 1.00 97.06 81 SER A CA 1
ATOM 635 C C . SER A 1 81 ? -5.743 -8.251 14.437 1.00 97.06 81 SER A C 1
ATOM 637 O O . SER A 1 81 ? -6.361 -7.831 13.462 1.00 97.06 81 SER A O 1
ATOM 639 N N . ASP A 1 82 ? -6.277 -8.244 15.654 1.00 96.81 82 ASP A N 1
ATOM 640 C CA . ASP A 1 82 ? -7.485 -7.501 16.022 1.00 96.81 82 ASP A CA 1
ATOM 641 C C . ASP A 1 82 ? -7.249 -5.980 16.116 1.00 96.81 82 ASP A C 1
ATOM 643 O O . ASP A 1 82 ? -8.196 -5.198 15.982 1.00 96.81 82 ASP A O 1
ATOM 647 N N . GLU A 1 83 ? -5.991 -5.556 16.243 1.00 98.12 83 GLU A N 1
ATOM 648 C CA . GLU A 1 83 ? -5.562 -4.165 16.138 1.00 98.12 83 GLU A CA 1
ATOM 649 C C . GLU A 1 83 ? -4.744 -3.926 14.858 1.00 98.12 83 GLU A C 1
ATOM 651 O O . GLU A 1 83 ? -3.801 -4.661 14.568 1.00 98.12 83 GLU A O 1
ATOM 656 N N . PRO A 1 84 ? -5.057 -2.888 14.065 1.00 98.00 84 PRO A N 1
ATOM 657 C CA . PRO A 1 84 ? -4.295 -2.593 12.859 1.00 98.00 84 PRO A CA 1
ATOM 658 C C . PRO A 1 84 ? -2.900 -2.050 13.201 1.00 98.00 84 PRO A C 1
ATOM 660 O O . PRO A 1 84 ? -2.731 -1.295 14.159 1.00 98.00 84 PRO A O 1
ATOM 663 N N . TYR A 1 85 ? -1.904 -2.346 12.366 1.00 98.75 85 TYR A N 1
ATOM 664 C CA . TYR A 1 85 ? -0.557 -1.799 12.529 1.00 98.75 85 TYR A CA 1
ATOM 665 C C . TYR A 1 85 ? -0.562 -0.313 12.176 1.00 98.75 85 TYR A C 1
ATOM 667 O O . TYR A 1 85 ? -0.766 0.052 11.016 1.00 98.75 85 TYR A O 1
ATOM 675 N N . HIS A 1 86 ? -0.347 0.562 13.159 1.00 98.69 86 HIS A N 1
ATOM 676 C CA . HIS A 1 86 ? -0.242 2.000 12.906 1.00 98.69 86 HIS A CA 1
ATOM 677 C C . HIS A 1 86 ? 1.149 2.316 12.357 1.00 98.69 86 HIS A C 1
ATOM 679 O O . HIS A 1 86 ? 2.141 2.072 13.038 1.00 98.69 86 HIS A O 1
ATOM 685 N N . ILE A 1 87 ? 1.239 2.814 11.122 1.00 98.81 87 ILE A N 1
ATOM 686 C CA . ILE A 1 87 ? 2.520 3.043 10.438 1.00 98.81 87 ILE A CA 1
ATOM 687 C C . ILE A 1 87 ? 2.525 4.430 9.782 1.00 98.81 87 ILE A C 1
ATOM 689 O O . ILE A 1 87 ? 1.578 4.797 9.085 1.00 98.81 87 ILE A O 1
ATOM 693 N N . ALA A 1 88 ? 3.591 5.200 10.010 1.00 98.75 88 ALA A N 1
ATOM 694 C CA . ALA A 1 88 ? 3.826 6.474 9.329 1.00 98.75 88 ALA A CA 1
ATOM 695 C C . ALA A 1 88 ? 4.194 6.256 7.850 1.00 98.75 88 ALA A C 1
ATOM 697 O O . ALA A 1 88 ? 4.764 5.223 7.493 1.00 98.75 88 ALA A O 1
ATOM 698 N N . GLY A 1 89 ? 3.899 7.236 6.994 1.00 98.75 89 GLY A N 1
ATOM 699 C CA . GLY A 1 89 ? 4.242 7.165 5.578 1.00 98.75 89 GLY A CA 1
ATOM 700 C C . GLY A 1 89 ? 5.745 7.301 5.323 1.00 98.75 89 GLY A C 1
ATOM 701 O O . GLY A 1 89 ? 6.547 7.512 6.232 1.00 98.75 89 GLY A O 1
ATOM 702 N N . GLY A 1 90 ? 6.144 7.164 4.064 1.00 98.69 90 GLY A N 1
ATOM 703 C CA . GLY A 1 90 ? 7.535 7.223 3.620 1.00 98.69 90 GLY A CA 1
ATOM 704 C C . GLY A 1 90 ? 8.251 5.874 3.683 1.00 98.69 90 GLY A C 1
ATOM 705 O O . GLY A 1 90 ? 9.477 5.836 3.795 1.00 98.69 90 GLY A O 1
ATOM 706 N N . VAL A 1 91 ? 7.508 4.764 3.654 1.00 98.88 91 VAL A N 1
ATOM 707 C CA . VAL A 1 91 ? 8.080 3.420 3.492 1.00 98.88 91 VAL A CA 1
ATOM 708 C C . VAL A 1 91 ? 8.480 3.227 2.030 1.00 98.88 91 VAL A C 1
ATOM 710 O O . VAL A 1 91 ? 7.731 3.593 1.129 1.00 98.88 91 VAL A O 1
ATOM 713 N N . ILE A 1 92 ? 9.637 2.618 1.771 1.00 98.88 92 ILE A N 1
ATOM 714 C CA . ILE A 1 92 ? 10.048 2.235 0.416 1.00 98.88 92 ILE A CA 1
ATOM 715 C C . ILE A 1 92 ? 10.036 0.714 0.335 1.00 98.88 92 ILE A C 1
ATOM 717 O O . ILE A 1 92 ? 10.889 0.061 0.942 1.00 98.88 92 ILE A O 1
ATOM 721 N N . LEU A 1 93 ? 9.097 0.152 -0.432 1.00 98.88 93 LEU A N 1
ATOM 722 C CA . LEU A 1 93 ? 9.120 -1.253 -0.823 1.00 98.88 93 LEU A CA 1
ATOM 723 C C . LEU A 1 93 ? 10.195 -1.437 -1.890 1.00 98.88 93 LEU A C 1
ATOM 725 O O . LEU A 1 93 ? 9.965 -1.236 -3.084 1.00 98.88 93 LEU A O 1
ATOM 729 N N . LYS A 1 94 ? 11.397 -1.757 -1.415 1.00 98.88 94 LYS A N 1
ATOM 730 C CA . LYS A 1 94 ? 12.586 -1.895 -2.247 1.00 98.88 94 LYS A CA 1
ATOM 731 C C . LYS A 1 94 ? 12.470 -3.052 -3.224 1.00 98.88 94 LYS A C 1
ATOM 733 O O . LYS A 1 94 ? 11.775 -4.038 -2.973 1.00 98.88 94 LYS A O 1
ATOM 738 N N . LYS A 1 95 ? 13.233 -2.944 -4.308 1.00 98.69 95 LYS A N 1
ATOM 739 C CA . LYS A 1 95 ? 13.298 -3.925 -5.386 1.00 98.69 95 LYS A CA 1
ATOM 740 C C . LYS A 1 95 ? 13.397 -5.360 -4.856 1.00 98.69 95 LYS A C 1
ATOM 742 O O . LYS A 1 95 ? 14.178 -5.632 -3.941 1.00 98.69 95 LYS A O 1
ATOM 747 N N . ASN A 1 96 ? 12.639 -6.270 -5.468 1.00 98.31 96 ASN A N 1
ATOM 748 C CA . ASN A 1 96 ? 12.534 -7.700 -5.134 1.00 98.31 96 ASN A CA 1
ATOM 749 C C . ASN A 1 96 ? 11.806 -8.048 -3.819 1.00 98.31 96 ASN A C 1
ATOM 751 O O . ASN A 1 96 ? 11.619 -9.232 -3.543 1.00 98.31 96 ASN A O 1
ATOM 755 N N . ALA A 1 97 ? 11.425 -7.078 -2.982 1.00 98.50 97 ALA A N 1
ATOM 756 C CA . ALA A 1 97 ? 10.715 -7.367 -1.738 1.00 98.50 97 ALA A CA 1
ATOM 757 C C . ALA A 1 97 ? 9.200 -7.486 -1.965 1.00 98.50 97 ALA A C 1
ATOM 759 O O . ALA A 1 97 ? 8.614 -6.767 -2.777 1.00 98.50 97 ALA A O 1
ATOM 760 N N . SER A 1 98 ? 8.557 -8.367 -1.199 1.00 98.69 98 SER A N 1
ATOM 761 C CA . SER A 1 98 ? 7.101 -8.556 -1.233 1.00 98.69 98 SER A CA 1
ATOM 762 C C . SER A 1 98 ? 6.473 -8.388 0.151 1.00 98.69 98 SER A C 1
ATOM 764 O O . SER A 1 98 ? 7.078 -8.778 1.146 1.00 98.69 98 SER A O 1
ATOM 766 N N . LEU A 1 99 ? 5.255 -7.845 0.215 1.00 98.75 99 LEU A N 1
ATOM 767 C CA . LEU A 1 99 ? 4.404 -7.799 1.410 1.00 98.75 99 LEU A CA 1
ATOM 768 C C . LEU A 1 99 ? 3.149 -8.642 1.171 1.00 98.75 99 LEU A C 1
ATOM 770 O O . LEU A 1 99 ? 2.382 -8.358 0.250 1.00 98.75 99 LEU A O 1
ATOM 774 N N . ILE A 1 100 ? 2.932 -9.657 2.003 1.00 98.50 100 ILE A N 1
ATOM 775 C CA . ILE A 1 100 ? 1.834 -10.618 1.861 1.00 98.50 100 ILE A CA 1
ATOM 776 C C . ILE A 1 100 ? 1.007 -10.625 3.139 1.00 98.50 100 ILE A C 1
ATOM 778 O O . ILE A 1 100 ? 1.535 -10.889 4.212 1.00 98.50 100 ILE A O 1
ATOM 782 N N . GLY A 1 101 ? -0.281 -10.337 3.027 1.00 97.88 101 GLY A N 1
ATOM 783 C CA . GLY A 1 101 ? -1.269 -10.519 4.080 1.00 97.88 101 GLY A CA 1
ATOM 784 C C . GLY A 1 101 ? -2.227 -11.668 3.774 1.00 97.88 101 GLY A C 1
ATOM 785 O O . GLY A 1 101 ? -2.180 -12.283 2.706 1.00 97.88 101 GLY A O 1
ATOM 786 N N . ASP A 1 102 ? -3.1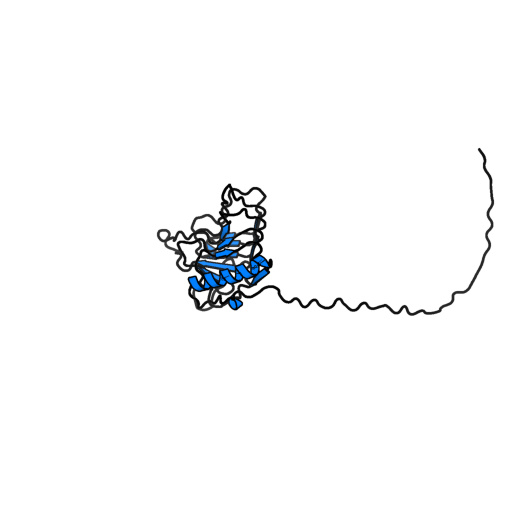23 -11.924 4.721 1.00 95.12 102 ASP A N 1
ATOM 787 C CA . ASP A 1 102 ? -4.028 -13.079 4.699 1.00 95.12 102 ASP A CA 1
ATOM 788 C C . ASP A 1 102 ? -5.400 -12.764 4.100 1.00 95.12 102 ASP A C 1
ATOM 790 O O . ASP A 1 102 ? -6.220 -13.659 3.878 1.00 95.12 102 ASP A O 1
ATOM 794 N N . ASN A 1 103 ? -5.699 -11.487 3.857 1.00 89.38 103 ASN A N 1
ATOM 795 C CA . ASN A 1 103 ? -7.010 -11.104 3.369 1.00 89.38 103 ASN A CA 1
ATOM 796 C C . ASN A 1 103 ? -7.141 -11.416 1.872 1.00 89.38 103 ASN A C 1
ATOM 798 O O . ASN A 1 103 ? -6.273 -11.111 1.060 1.00 89.38 103 ASN A O 1
ATOM 802 N N . GLY A 1 104 ? -8.265 -12.013 1.483 1.00 85.81 104 GLY A N 1
ATOM 803 C CA . GLY A 1 104 ? -8.690 -11.993 0.089 1.00 85.81 104 GLY A CA 1
ATOM 804 C C . GLY A 1 104 ? -9.262 -10.622 -0.298 1.00 85.81 104 GLY A C 1
ATOM 805 O O . GLY A 1 104 ? -9.194 -9.664 0.471 1.00 85.81 104 GLY A O 1
ATOM 806 N N . PRO A 1 105 ? -9.903 -10.530 -1.468 1.00 78.69 105 PRO A N 1
ATOM 807 C CA . PRO A 1 105 ? -10.765 -9.409 -1.832 1.00 78.69 105 PRO A CA 1
ATOM 808 C C . PRO A 1 105 ? -11.818 -9.112 -0.749 1.00 78.69 105 PRO A C 1
ATOM 810 O O . PRO A 1 105 ? -12.761 -9.886 -0.583 1.00 78.69 105 PRO A O 1
ATOM 813 N N . THR A 1 106 ? -11.696 -8.002 -0.013 1.00 85.44 106 THR A N 1
ATOM 814 C CA . THR A 1 106 ? -12.645 -7.628 1.054 1.00 85.44 106 THR A CA 1
ATOM 815 C C . THR A 1 106 ? -13.381 -6.319 0.741 1.00 85.44 106 THR A C 1
ATOM 817 O O . THR A 1 106 ? -13.119 -5.323 1.397 1.00 85.44 106 THR A O 1
ATOM 820 N N . PRO A 1 107 ? -14.356 -6.280 -0.189 1.00 78.25 107 PRO A N 1
ATOM 821 C CA . PRO A 1 107 ? -15.071 -5.062 -0.617 1.00 78.25 107 PRO A CA 1
ATOM 822 C C . PRO A 1 107 ? -15.809 -4.256 0.472 1.00 78.25 107 PRO A C 1
ATOM 824 O O . PRO A 1 107 ? -16.432 -3.261 0.153 1.00 78.25 107 PRO A O 1
ATOM 827 N N . ARG A 1 108 ? -15.826 -4.663 1.740 1.00 81.94 108 ARG A N 1
ATOM 828 C CA . ARG A 1 108 ? -16.342 -3.855 2.873 1.00 81.94 108 ARG A CA 1
ATOM 829 C C . ARG A 1 108 ? -15.433 -3.922 4.094 1.00 81.94 108 ARG A C 1
ATOM 831 O O . ARG A 1 108 ? -15.828 -3.593 5.208 1.00 81.94 108 ARG A O 1
ATOM 838 N N . GLY A 1 109 ? -14.253 -4.472 3.870 1.00 84.56 109 GLY A N 1
ATOM 839 C CA . GLY A 1 109 ? -13.349 -4.891 4.902 1.00 84.56 109 GLY A CA 1
ATOM 840 C C . GLY A 1 109 ? -13.836 -5.954 5.831 1.00 84.56 109 GLY A C 1
ATOM 841 O O . GLY A 1 109 ? -14.997 -6.347 5.926 1.00 84.56 109 GLY A O 1
ATOM 842 N N . THR A 1 110 ? -12.837 -6.445 6.527 1.00 93.19 110 THR A N 1
ATOM 843 C CA . THR A 1 110 ? -13.021 -7.073 7.822 1.00 93.19 110 THR A CA 1
ATOM 844 C C . THR A 1 110 ? -13.555 -6.059 8.831 1.00 93.19 110 THR A C 1
ATOM 846 O O . THR A 1 110 ? -13.375 -4.853 8.668 1.00 93.19 110 THR A O 1
ATOM 849 N N . ARG A 1 111 ? -14.162 -6.541 9.913 1.00 93.81 111 ARG A N 1
ATOM 850 C CA . ARG A 1 111 ? -14.678 -5.679 10.972 1.00 93.81 111 ARG A CA 1
ATOM 851 C C . ARG A 1 111 ? -14.446 -6.321 12.328 1.00 93.81 111 ARG A C 1
ATOM 853 O O . ARG A 1 111 ? -14.780 -7.489 12.521 1.00 93.81 111 ARG A O 1
ATOM 860 N N . HIS A 1 112 ? -13.923 -5.547 13.271 1.00 96.75 112 HIS A N 1
ATOM 861 C CA . HIS A 1 112 ? -13.850 -5.964 14.665 1.00 96.75 112 HIS A CA 1
ATOM 862 C C . HIS A 1 112 ? -15.277 -6.155 15.218 1.00 96.75 112 HIS A C 1
ATOM 864 O O . HIS A 1 112 ? -16.147 -5.318 14.969 1.00 96.75 112 HIS A O 1
ATOM 870 N N . PRO A 1 113 ? -15.555 -7.182 16.041 1.00 95.94 113 PRO A N 1
ATOM 871 C CA . PRO A 1 113 ? -16.902 -7.443 16.574 1.00 95.94 113 PRO A CA 1
ATOM 872 C C . PRO A 1 113 ? -17.494 -6.337 17.470 1.00 95.94 113 PRO A C 1
ATOM 874 O O . PRO A 1 113 ? -18.657 -6.416 17.846 1.00 95.94 113 PRO A O 1
ATOM 877 N N . ILE A 1 114 ? -16.704 -5.325 17.845 1.00 96.81 114 ILE A N 1
ATOM 878 C CA . ILE A 1 114 ? -17.052 -4.328 18.873 1.00 96.81 114 ILE A CA 1
ATOM 879 C C . ILE A 1 114 ? -16.565 -2.946 18.430 1.00 96.81 114 ILE A C 1
ATOM 881 O O . ILE A 1 114 ? -17.350 -2.004 18.368 1.00 96.81 114 ILE A O 1
ATOM 885 N N . LYS A 1 115 ? -15.274 -2.821 18.095 1.00 95.31 115 LYS A N 1
ATOM 886 C CA . LYS A 1 115 ? -14.675 -1.563 17.637 1.00 95.31 115 LYS A CA 1
ATOM 887 C C . LYS A 1 115 ? -15.113 -1.237 16.206 1.00 95.31 115 LYS A C 1
ATOM 889 O O . LYS A 1 115 ? -15.278 -2.125 15.372 1.00 95.31 115 LYS A O 1
ATOM 894 N N . ALA A 1 116 ? -15.270 0.048 15.903 1.00 91.94 116 ALA A N 1
ATOM 895 C CA . ALA A 1 116 ? -15.524 0.526 14.545 1.00 91.94 116 ALA A CA 1
ATOM 896 C C . ALA A 1 116 ? -14.210 0.595 13.742 1.00 91.94 116 ALA A C 1
ATOM 898 O O . ALA A 1 116 ? -13.764 1.674 13.366 1.00 91.94 116 ALA A O 1
ATOM 899 N N . GLN A 1 117 ? -13.567 -0.558 13.542 1.00 94.44 117 GLN A N 1
ATOM 900 C CA . GLN A 1 117 ? -12.295 -0.675 12.825 1.00 94.44 117 GLN A CA 1
ATOM 901 C C . GLN A 1 117 ? -12.178 -2.012 12.074 1.00 94.44 117 GLN A C 1
ATOM 903 O O . GLN A 1 117 ? -12.810 -2.997 12.483 1.00 94.44 117 GLN A O 1
ATOM 908 N N . PRO A 1 118 ? -11.367 -2.070 11.005 1.00 95.06 118 PRO A N 1
ATOM 909 C CA . PRO A 1 118 ? -10.965 -3.321 10.367 1.00 95.06 118 PRO A CA 1
ATOM 910 C C . PRO A 1 118 ? -9.974 -4.137 11.215 1.00 95.06 118 PRO A C 1
ATOM 912 O O . PRO A 1 118 ? -9.333 -3.610 12.121 1.00 95.06 118 PRO A O 1
ATOM 915 N N . VAL A 1 119 ? -9.852 -5.430 10.899 1.00 96.69 119 VAL A N 1
ATOM 916 C CA . VAL A 1 119 ? -8.952 -6.412 11.537 1.00 96.69 119 VAL A CA 1
ATOM 917 C C . VAL A 1 119 ? -8.222 -7.252 10.477 1.00 96.69 119 VAL A C 1
ATOM 919 O O . VAL A 1 119 ? -8.541 -7.220 9.296 1.00 96.69 119 VAL A O 1
ATOM 922 N N . GLY A 1 120 ? -7.241 -8.054 10.860 1.00 96.44 120 GLY A N 1
ATOM 923 C CA . GLY A 1 120 ? -6.450 -8.857 9.928 1.00 96.44 120 GLY A CA 1
ATOM 924 C C . GLY A 1 120 ? -5.168 -8.149 9.498 1.00 96.44 120 GLY A C 1
ATOM 925 O O . GLY A 1 120 ? -4.528 -7.485 10.314 1.00 96.44 120 GLY A O 1
ATOM 926 N N . SER A 1 121 ? -4.762 -8.318 8.239 1.00 97.75 121 SER A N 1
ATOM 927 C CA . SER A 1 121 ? -3.534 -7.732 7.687 1.00 97.75 121 SER A CA 1
ATOM 928 C C . SER A 1 121 ? -3.781 -6.274 7.293 1.00 97.75 121 SER A C 1
ATOM 930 O O . SER A 1 121 ? -3.969 -5.951 6.119 1.00 97.75 121 SER A O 1
ATOM 932 N N . VAL A 1 122 ? -3.856 -5.395 8.296 1.00 97.88 122 VAL A N 1
ATOM 933 C CA . VAL A 1 122 ? -4.304 -4.005 8.133 1.00 97.88 122 VAL A CA 1
ATOM 934 C C . VAL A 1 122 ? -3.219 -3.009 8.528 1.00 97.88 122 VAL A C 1
ATOM 936 O O . VAL A 1 122 ? -2.724 -3.043 9.654 1.00 97.88 122 VAL A O 1
ATOM 939 N N . PHE A 1 123 ? -2.941 -2.046 7.650 1.00 98.62 123 PHE A N 1
ATOM 940 C CA . PHE A 1 123 ? -2.195 -0.836 7.991 1.00 98.62 123 PHE A CA 1
ATOM 941 C C . PHE A 1 123 ? -3.146 0.319 8.307 1.00 98.62 123 PHE A C 1
ATOM 943 O O . PHE A 1 123 ? -3.972 0.705 7.478 1.00 98.62 123 PHE A O 1
ATOM 950 N N . LYS A 1 124 ? -3.010 0.892 9.504 1.00 98.62 124 LYS A N 1
ATOM 951 C CA . LYS A 1 124 ? -3.654 2.143 9.914 1.00 98.62 124 LYS A CA 1
ATOM 952 C C . LYS A 1 124 ? -2.724 3.310 9.591 1.00 98.62 124 LYS A C 1
ATOM 954 O O . LYS A 1 124 ? -1.588 3.341 10.062 1.00 98.62 124 LYS A O 1
ATOM 959 N N . ILE A 1 125 ? -3.218 4.278 8.824 1.00 98.75 125 ILE A N 1
ATOM 960 C CA . ILE A 1 125 ? -2.420 5.370 8.259 1.00 98.75 125 ILE A CA 1
ATOM 961 C C . ILE A 1 125 ? -3.052 6.707 8.641 1.00 98.75 125 ILE A C 1
ATOM 963 O O . ILE A 1 125 ? -4.212 6.972 8.343 1.00 98.75 125 ILE A O 1
ATOM 967 N N . THR A 1 126 ? -2.280 7.567 9.304 1.00 98.50 126 THR A N 1
ATOM 968 C CA . THR A 1 126 ? -2.714 8.923 9.697 1.00 98.50 126 THR A CA 1
ATOM 969 C C . THR A 1 126 ? -1.764 10.014 9.208 1.00 98.50 126 THR A C 1
ATOM 971 O O . THR A 1 126 ? -2.023 11.191 9.443 1.00 98.50 126 THR A O 1
ATOM 974 N N . ASP A 1 127 ? -0.672 9.637 8.539 1.00 98.38 127 ASP A N 1
ATOM 975 C CA . ASP A 1 127 ? 0.317 10.564 7.989 1.00 98.38 127 ASP A CA 1
ATOM 976 C C . ASP A 1 127 ? -0.286 11.343 6.814 1.00 98.38 127 ASP A C 1
ATOM 978 O O . ASP A 1 127 ? -0.766 10.746 5.852 1.00 98.38 127 ASP A O 1
ATOM 982 N N . LYS A 1 128 ? -0.299 12.674 6.927 1.00 98.25 128 LYS A N 1
ATOM 983 C CA . LYS A 1 128 ? -0.890 13.604 5.950 1.00 98.25 128 LYS A CA 1
ATOM 984 C C . LYS A 1 128 ? 0.140 14.191 4.991 1.00 98.25 128 LYS A C 1
ATOM 986 O O . LYS A 1 128 ? -0.249 14.839 4.028 1.00 98.25 128 LYS A O 1
ATOM 991 N N . GLU A 1 129 ? 1.424 13.963 5.245 1.00 98.31 129 GLU A N 1
ATOM 992 C CA . GLU A 1 129 ? 2.519 14.634 4.547 1.00 98.31 129 GLU A CA 1
ATOM 993 C C . GLU A 1 129 ? 3.233 13.688 3.580 1.00 98.31 129 GLU A C 1
ATOM 995 O O . GLU A 1 129 ? 3.639 14.093 2.491 1.00 98.31 129 GLU A O 1
ATOM 1000 N N . ASN A 1 130 ? 3.355 12.408 3.944 1.00 98.69 130 ASN A N 1
ATOM 1001 C CA . ASN A 1 130 ? 4.088 11.427 3.150 1.00 98.69 130 ASN A CA 1
ATOM 1002 C C . ASN A 1 130 ? 3.157 10.454 2.421 1.00 98.69 130 ASN A C 1
ATOM 1004 O O . ASN A 1 130 ? 2.165 9.978 2.975 1.00 98.69 130 ASN A O 1
ATOM 1008 N N . VAL A 1 131 ? 3.537 10.080 1.193 1.00 98.75 131 VAL A N 1
ATOM 1009 C CA . VAL A 1 131 ? 3.047 8.849 0.542 1.00 98.75 131 VAL A CA 1
ATOM 1010 C C . VAL A 1 131 ? 3.213 7.698 1.521 1.00 98.75 131 VAL A C 1
ATOM 1012 O O . VAL A 1 131 ? 4.266 7.598 2.145 1.00 98.75 131 VAL A O 1
ATOM 1015 N N . PHE A 1 132 ? 2.218 6.819 1.659 1.00 98.88 132 PHE A N 1
ATOM 1016 C CA . PHE A 1 132 ? 2.355 5.724 2.618 1.00 98.88 132 PHE A CA 1
ATOM 1017 C C . PHE A 1 132 ? 3.503 4.780 2.224 1.00 98.88 132 PHE A C 1
ATOM 1019 O O . PHE A 1 132 ? 4.473 4.651 2.978 1.00 98.88 132 PHE A O 1
ATOM 1026 N N . ILE A 1 133 ? 3.428 4.182 1.028 1.00 98.94 133 ILE A N 1
ATOM 1027 C CA . ILE A 1 133 ? 4.476 3.303 0.503 1.00 98.94 133 ILE A CA 1
ATOM 1028 C C . ILE A 1 133 ? 4.847 3.631 -0.949 1.00 98.94 133 ILE A C 1
ATOM 1030 O O . ILE A 1 133 ? 3.996 3.683 -1.836 1.00 98.94 133 ILE A O 1
ATOM 1034 N N . THR A 1 134 ? 6.140 3.823 -1.205 1.00 98.94 134 THR A N 1
ATOM 1035 C CA . THR A 1 134 ? 6.708 3.922 -2.555 1.00 98.94 134 THR A CA 1
ATOM 1036 C C . THR A 1 134 ? 7.202 2.547 -2.998 1.00 98.94 134 THR A C 1
ATOM 1038 O O . THR A 1 134 ? 7.943 1.901 -2.261 1.00 98.94 134 THR A O 1
ATOM 1041 N N . VAL A 1 135 ? 6.829 2.091 -4.193 1.00 98.88 135 VAL A N 1
ATOM 1042 C CA . VAL A 1 135 ? 7.191 0.769 -4.726 1.00 98.88 135 VAL A CA 1
ATOM 1043 C C . VAL A 1 135 ? 8.252 0.857 -5.823 1.00 98.88 135 VAL A C 1
ATOM 1045 O O . VAL A 1 135 ? 8.165 1.674 -6.742 1.00 98.88 135 VAL A O 1
ATOM 1048 N N . GLU A 1 136 ? 9.262 -0.004 -5.732 1.00 98.75 136 GLU A N 1
ATOM 1049 C CA . GLU A 1 136 ? 10.279 -0.210 -6.768 1.00 98.75 136 GLU A CA 1
ATOM 1050 C C . GLU A 1 136 ? 9.951 -1.436 -7.646 1.00 98.75 136 GLU A C 1
ATOM 1052 O O . GLU A 1 136 ? 8.938 -2.114 -7.462 1.00 98.75 136 GLU A O 1
ATOM 1057 N N . ALA A 1 137 ? 10.809 -1.725 -8.631 1.00 98.19 137 ALA A N 1
ATOM 1058 C CA . ALA A 1 137 ? 10.643 -2.851 -9.551 1.00 98.19 137 ALA A CA 1
ATOM 1059 C C . ALA A 1 137 ? 10.585 -4.223 -8.846 1.00 98.19 137 ALA A C 1
ATOM 1061 O O . ALA A 1 137 ? 11.194 -4.423 -7.799 1.00 98.19 137 ALA A O 1
ATOM 1062 N N . ALA A 1 138 ? 9.943 -5.205 -9.478 1.00 98.19 138 ALA A N 1
ATOM 1063 C CA . ALA A 1 138 ? 9.862 -6.590 -9.014 1.00 98.19 138 ALA A CA 1
ATOM 1064 C C . ALA A 1 138 ? 9.327 -6.715 -7.575 1.00 98.19 138 ALA A C 1
ATOM 1066 O O . ALA A 1 138 ? 9.860 -7.478 -6.773 1.00 98.19 138 ALA A O 1
ATOM 1067 N N . THR A 1 139 ? 8.307 -5.928 -7.234 1.00 98.69 139 THR A N 1
ATOM 1068 C CA . THR A 1 139 ? 7.675 -5.938 -5.911 1.00 98.69 139 THR A CA 1
ATOM 1069 C C . THR A 1 139 ? 6.268 -6.512 -5.972 1.00 98.69 139 THR A C 1
ATOM 1071 O O . THR A 1 139 ? 5.589 -6.446 -7.002 1.00 98.69 139 THR A O 1
ATOM 1074 N N . GLN A 1 140 ? 5.814 -7.062 -4.847 1.00 98.56 140 GLN A N 1
ATOM 1075 C CA . GLN A 1 140 ? 4.442 -7.527 -4.681 1.00 98.56 140 GLN A CA 1
ATOM 1076 C C . GLN A 1 140 ? 3.828 -6.958 -3.405 1.00 98.56 140 GLN A C 1
ATOM 1078 O O . GLN A 1 140 ? 4.458 -6.959 -2.349 1.00 98.56 140 GLN A O 1
ATOM 1083 N N . ILE A 1 141 ? 2.568 -6.535 -3.490 1.00 98.75 141 ILE A N 1
ATOM 1084 C CA . ILE A 1 141 ? 1.717 -6.311 -2.320 1.00 98.75 141 ILE A CA 1
ATOM 1085 C C . ILE A 1 141 ? 0.447 -7.122 -2.527 1.00 98.75 141 ILE A C 1
ATOM 1087 O O . ILE A 1 141 ? -0.259 -6.939 -3.523 1.00 98.75 141 ILE A O 1
ATOM 1091 N N . LYS A 1 142 ? 0.166 -8.040 -1.604 1.00 98.62 142 LYS A N 1
ATOM 1092 C CA . LYS A 1 142 ? -0.977 -8.940 -1.710 1.00 98.62 142 LYS A CA 1
ATOM 1093 C C . LYS A 1 142 ? -1.748 -9.043 -0.408 1.00 98.62 142 LYS A C 1
ATOM 1095 O O . LYS A 1 142 ? -1.139 -9.234 0.633 1.00 98.62 142 LYS A O 1
ATOM 1100 N N . GLY A 1 143 ? -3.074 -9.004 -0.492 1.00 97.88 143 GLY A N 1
ATOM 1101 C CA . GLY A 1 143 ? -3.956 -9.420 0.601 1.00 97.88 143 GLY A CA 1
ATOM 1102 C C . GLY A 1 143 ? -3.901 -8.538 1.844 1.00 97.88 143 GLY A C 1
ATOM 1103 O O . GLY A 1 143 ? -3.990 -9.027 2.969 1.00 97.88 143 GLY A O 1
ATOM 1104 N N . ILE A 1 144 ? -3.702 -7.237 1.635 1.00 98.06 144 ILE A N 1
ATOM 1105 C CA . ILE A 1 144 ? -3.526 -6.234 2.686 1.00 98.06 144 ILE A CA 1
ATOM 1106 C C . ILE A 1 144 ? -4.619 -5.170 2.572 1.00 98.06 144 ILE A C 1
ATOM 1108 O O . ILE A 1 144 ? -5.056 -4.791 1.482 1.00 98.06 144 ILE A O 1
ATOM 1112 N N . GLN A 1 145 ? -5.043 -4.683 3.731 1.00 97.69 145 GLN A N 1
ATOM 1113 C CA . GLN A 1 145 ? -6.014 -3.614 3.901 1.00 97.69 145 GLN A CA 1
ATOM 1114 C C . GLN A 1 145 ? -5.313 -2.312 4.335 1.00 97.69 145 GLN A C 1
ATOM 1116 O O . GLN A 1 145 ? -4.455 -2.333 5.217 1.00 97.69 145 GLN A O 1
ATOM 1121 N N . PHE A 1 146 ? -5.703 -1.173 3.761 1.00 97.75 146 PHE A N 1
ATOM 1122 C CA . PHE A 1 146 ? -5.185 0.159 4.092 1.00 97.75 146 PHE A CA 1
ATOM 1123 C C . PHE A 1 146 ? -6.311 1.032 4.633 1.00 97.75 146 PHE A C 1
ATOM 1125 O O . PHE A 1 146 ? -7.299 1.267 3.940 1.00 97.75 146 PHE A O 1
ATOM 1132 N N . TRP A 1 147 ? -6.177 1.516 5.864 1.00 96.94 147 TRP A N 1
ATOM 1133 C CA . TRP A 1 147 ? -7.234 2.241 6.562 1.00 96.94 147 TRP A CA 1
ATOM 1134 C C . TRP A 1 147 ? -6.775 3.623 7.020 1.00 96.94 147 TRP A C 1
ATOM 1136 O O . TRP A 1 147 ? -5.819 3.747 7.786 1.00 96.94 147 TRP A O 1
ATOM 1146 N N . TYR A 1 148 ? -7.507 4.651 6.593 1.00 97.19 148 TYR A N 1
ATOM 1147 C CA . TYR A 1 148 ? -7.321 6.051 6.966 1.00 97.19 148 TYR A CA 1
ATOM 1148 C C . TYR A 1 148 ? -8.438 6.481 7.935 1.00 97.19 148 TYR A C 1
ATOM 1150 O O . TYR A 1 148 ? -9.474 6.991 7.505 1.00 97.19 148 TYR A O 1
ATOM 1158 N N . PRO A 1 149 ? -8.272 6.272 9.256 1.00 96.00 149 PRO A N 1
ATOM 1159 C CA . PRO A 1 149 ? -9.353 6.403 10.238 1.00 96.00 149 PRO A CA 1
ATOM 1160 C C . PRO A 1 149 ? -9.851 7.836 10.452 1.00 96.00 149 PRO A C 1
ATOM 1162 O O . PRO A 1 149 ? -10.940 8.029 10.982 1.00 96.00 149 PRO A O 1
ATOM 1165 N N . GLU A 1 150 ? -9.053 8.844 10.097 1.00 96.44 150 GLU A N 1
ATOM 1166 C CA . GLU A 1 150 ? -9.419 10.253 10.287 1.00 96.44 150 GLU A CA 1
ATOM 1167 C C . GLU A 1 150 ? -10.191 10.826 9.094 1.00 96.44 150 GLU A C 1
ATOM 1169 O O . GLU A 1 150 ? -10.648 11.970 9.151 1.00 96.44 150 GLU A O 1
ATOM 1174 N N . GLN A 1 151 ? -10.330 10.057 8.009 1.00 94.19 151 GLN A N 1
ATOM 1175 C CA . GLN A 1 151 ? -11.038 10.520 6.831 1.00 94.19 151 GLN A CA 1
ATOM 1176 C C . GLN A 1 151 ? -12.530 10.704 7.125 1.00 94.19 151 GLN A C 1
ATOM 1178 O O . GLN A 1 151 ? -13.178 9.873 7.762 1.00 94.19 151 GLN A O 1
ATOM 1183 N N . THR A 1 152 ? -13.102 11.794 6.618 1.00 89.44 152 THR A N 1
ATOM 1184 C CA . THR A 1 152 ? -14.544 12.018 6.718 1.00 89.44 152 THR A CA 1
ATOM 1185 C C . THR A 1 152 ? -15.309 11.212 5.671 1.00 89.44 152 THR A C 1
ATOM 1187 O O . THR A 1 152 ? -14.937 11.181 4.502 1.00 89.44 152 THR A O 1
ATOM 1190 N N . LEU A 1 153 ? -16.421 10.603 6.087 1.00 80.31 153 LEU A N 1
ATOM 1191 C CA . LEU A 1 153 ? -17.326 9.867 5.193 1.00 80.31 153 LEU A CA 1
ATOM 1192 C C . LEU A 1 153 ? -18.569 10.678 4.801 1.00 80.31 153 LEU A C 1
ATOM 1194 O O . LEU A 1 153 ? -19.289 10.322 3.874 1.00 80.31 153 LEU A O 1
ATOM 1198 N N . THR A 1 154 ? -18.864 11.755 5.532 1.00 84.50 154 THR A N 1
ATOM 1199 C CA . THR A 1 154 ? -20.166 12.439 5.453 1.00 84.50 154 THR A CA 1
ATOM 1200 C C . THR A 1 154 ? -20.072 13.946 5.258 1.00 84.50 154 THR A C 1
ATOM 1202 O O . THR A 1 154 ? -21.092 14.576 4.985 1.00 84.50 154 THR A O 1
ATOM 1205 N N . ILE A 1 155 ? -18.884 14.549 5.384 1.00 91.44 155 ILE A N 1
ATOM 1206 C CA . ILE A 1 155 ? -18.707 16.005 5.304 1.00 91.44 155 ILE A CA 1
ATOM 1207 C C . ILE A 1 155 ? -17.717 16.339 4.178 1.00 91.44 155 ILE A C 1
ATOM 1209 O O . ILE A 1 155 ? -16.521 16.445 4.440 1.00 91.44 155 ILE A O 1
ATOM 1213 N N . PRO A 1 156 ? -18.180 16.566 2.934 1.00 90.69 156 PRO A N 1
ATOM 1214 C CA . PRO A 1 156 ? -17.298 16.764 1.778 1.00 90.69 156 PRO A CA 1
ATOM 1215 C C . PRO A 1 156 ? -16.260 17.884 1.942 1.00 90.69 156 PRO A C 1
ATOM 1217 O O . PRO A 1 156 ? -15.130 17.763 1.483 1.00 90.69 156 PRO A O 1
ATOM 1220 N N . SER A 1 157 ? -16.604 18.966 2.647 1.00 94.94 157 SER A N 1
ATOM 1221 C CA . SER A 1 157 ? -15.689 20.090 2.900 1.00 94.94 157 SER A CA 1
ATOM 1222 C C . SER A 1 157 ? -14.543 19.772 3.868 1.00 94.94 157 SER A C 1
ATOM 1224 O O . SER A 1 157 ? -13.652 20.600 4.039 1.00 94.94 157 SER A O 1
ATOM 1226 N N . LYS A 1 158 ? -14.569 18.605 4.520 1.00 95.56 158 LYS A N 1
ATOM 1227 C CA . LYS A 1 158 ? -13.543 18.140 5.463 1.00 95.56 158 LYS A CA 1
ATOM 1228 C C . LYS A 1 158 ? -12.725 16.967 4.921 1.00 95.56 158 LYS A C 1
ATOM 1230 O O . LYS A 1 158 ? -12.013 16.339 5.701 1.00 95.56 158 LYS A O 1
ATOM 1235 N N . ILE A 1 159 ? -12.852 16.641 3.631 1.00 95.88 159 ILE A N 1
ATOM 1236 C CA . ILE A 1 159 ? -12.037 15.597 3.004 1.00 95.88 159 ILE A CA 1
ATOM 1237 C C . ILE A 1 159 ? -10.564 15.954 3.195 1.00 95.88 159 ILE A C 1
ATOM 1239 O O . ILE A 1 159 ? -10.128 17.052 2.850 1.00 95.88 159 ILE A O 1
ATOM 1243 N N . ILE A 1 160 ? -9.814 15.019 3.769 1.00 97.12 160 ILE A N 1
ATOM 1244 C CA . ILE A 1 160 ? -8.378 15.153 3.979 1.00 97.12 160 ILE A CA 1
ATOM 1245 C C . ILE A 1 160 ? -7.685 14.675 2.699 1.00 97.12 160 ILE A C 1
ATOM 1247 O O . ILE A 1 160 ? -7.856 13.505 2.335 1.00 97.12 160 ILE A O 1
ATOM 1251 N N . PRO A 1 161 ? -6.907 15.533 2.014 1.00 97.12 161 PRO A N 1
ATOM 1252 C CA . PRO A 1 161 ? -6.202 15.167 0.793 1.00 97.12 161 PRO A CA 1
ATOM 1253 C C . PRO A 1 161 ? -4.913 14.406 1.123 1.00 97.12 161 PRO A C 1
ATOM 1255 O O . PRO A 1 161 ? -3.813 14.916 0.930 1.00 97.12 161 PRO A O 1
ATOM 1258 N N . TYR A 1 162 ? -5.048 13.191 1.659 1.00 98.31 162 TYR A N 1
ATOM 1259 C CA . TYR A 1 162 ? -3.903 12.321 1.923 1.00 98.31 162 TYR A CA 1
ATOM 1260 C C . TYR A 1 162 ? -3.060 12.113 0.651 1.00 98.31 162 TYR A C 1
ATOM 1262 O O . TYR A 1 162 ?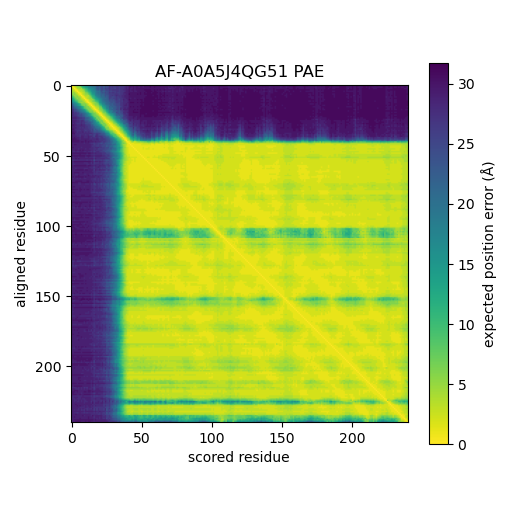 -3.626 11.955 -0.439 1.00 98.31 162 TYR A O 1
ATOM 1270 N N . PRO A 1 163 ? -1.723 12.051 0.767 1.00 98.50 163 PRO A N 1
ATOM 1271 C CA . PRO A 1 163 ? -0.873 11.539 -0.298 1.00 98.50 163 PRO A CA 1
ATOM 1272 C C . PRO A 1 163 ? -1.292 10.125 -0.721 1.00 98.50 163 PRO A C 1
ATOM 1274 O O . PRO A 1 163 ? -2.007 9.427 0.003 1.00 98.50 163 PRO A O 1
ATOM 1277 N N . ALA A 1 164 ? -0.833 9.696 -1.899 1.00 98.69 164 ALA A N 1
ATOM 1278 C CA . ALA A 1 164 ? -1.160 8.374 -2.425 1.00 98.69 164 ALA A CA 1
ATOM 1279 C C . ALA A 1 164 ? -0.829 7.262 -1.415 1.00 98.69 164 ALA A C 1
ATOM 1281 O O . ALA A 1 164 ? 0.217 7.303 -0.757 1.00 98.69 164 ALA A O 1
ATOM 1282 N N . THR A 1 165 ? -1.688 6.244 -1.316 1.00 98.88 165 THR A N 1
ATOM 1283 C CA . THR A 1 165 ? -1.381 5.066 -0.494 1.00 98.88 165 THR A CA 1
ATOM 1284 C C . THR A 1 165 ? -0.183 4.314 -1.064 1.00 98.88 165 THR A C 1
ATOM 1286 O O . THR A 1 165 ? 0.770 4.039 -0.342 1.00 98.88 165 THR A O 1
ATOM 1289 N N . ILE A 1 166 ? -0.204 4.017 -2.362 1.00 98.94 166 ILE A N 1
ATOM 1290 C CA . ILE A 1 166 ? 0.884 3.340 -3.069 1.00 98.94 166 ILE A CA 1
ATOM 1291 C C . ILE A 1 166 ? 1.349 4.245 -4.207 1.00 98.94 166 ILE A C 1
ATOM 1293 O O . ILE A 1 166 ? 0.535 4.613 -5.050 1.00 98.94 166 ILE A O 1
ATOM 1297 N N . GLN A 1 167 ? 2.637 4.583 -4.263 1.00 98.88 167 GLN A N 1
ATOM 1298 C CA . GLN A 1 167 ? 3.216 5.368 -5.359 1.00 98.88 167 GLN A CA 1
ATOM 1299 C C . GLN A 1 167 ? 4.357 4.619 -6.045 1.00 98.88 167 GLN A C 1
ATOM 1301 O O . GLN A 1 167 ? 5.177 3.993 -5.380 1.00 98.88 167 GLN A O 1
ATOM 1306 N N . VAL A 1 168 ? 4.472 4.722 -7.367 1.00 98.62 168 VAL A N 1
ATOM 1307 C CA . VAL A 1 168 ? 5.659 4.238 -8.085 1.00 98.62 168 VAL A CA 1
ATOM 1308 C C . VAL A 1 168 ? 6.899 5.064 -7.748 1.00 98.62 168 VAL A C 1
ATOM 1310 O O . VAL A 1 168 ? 6.817 6.283 -7.576 1.00 98.62 168 VAL A O 1
ATOM 1313 N N . SER A 1 169 ? 8.065 4.420 -7.681 1.00 98.44 169 SER A N 1
ATOM 1314 C CA . SER A 1 169 ? 9.340 5.120 -7.514 1.00 98.44 169 SER A CA 1
ATOM 1315 C C . SER A 1 169 ? 9.498 6.257 -8.528 1.00 98.44 169 SER A C 1
ATOM 1317 O O . SER A 1 169 ? 9.327 6.080 -9.730 1.00 98.44 169 SER A O 1
ATOM 1319 N N . GLN A 1 170 ? 9.849 7.439 -8.024 1.00 98.25 170 GLN A N 1
ATOM 1320 C CA . GLN A 1 170 ? 10.120 8.625 -8.843 1.00 98.25 170 GLN A CA 1
ATOM 1321 C C . GLN A 1 170 ? 11.610 8.760 -9.190 1.00 98.25 170 GLN A C 1
ATOM 1323 O O . GLN A 1 170 ? 11.994 9.582 -10.024 1.00 98.25 170 GLN A O 1
ATOM 1328 N N . THR A 1 171 ? 12.460 7.957 -8.545 1.00 98.06 171 THR A N 1
ATOM 1329 C CA . THR A 1 171 ? 13.926 8.018 -8.633 1.00 98.06 171 THR A CA 1
ATOM 1330 C C . THR A 1 171 ? 14.535 6.836 -9.383 1.00 98.06 171 THR A C 1
ATOM 1332 O O . THR A 1 171 ? 15.738 6.839 -9.634 1.00 98.06 171 THR A O 1
ATOM 1335 N N . SER A 1 172 ? 13.729 5.838 -9.754 1.00 97.75 172 SER A N 1
ATOM 1336 C CA . SER A 1 172 ? 14.167 4.669 -10.516 1.00 97.75 172 SER A CA 1
ATOM 1337 C C . SER A 1 172 ? 13.045 4.152 -11.407 1.00 97.75 172 SER A C 1
ATOM 1339 O O . SER A 1 172 ? 11.875 4.257 -11.046 1.00 97.75 172 SER A O 1
ATOM 1341 N N . SER A 1 173 ? 13.395 3.595 -12.569 1.00 97.31 173 SER A N 1
ATOM 1342 C CA . SER A 1 173 ? 12.409 2.926 -13.425 1.00 97.31 173 SER A CA 1
ATOM 1343 C C . SER A 1 173 ? 11.845 1.691 -12.720 1.00 97.31 173 SER A C 1
ATOM 1345 O O . SER A 1 173 ? 12.582 0.960 -12.047 1.00 97.31 173 SER A O 1
ATOM 1347 N N . ALA A 1 174 ? 10.553 1.436 -12.895 1.00 96.88 174 ALA A N 1
ATOM 1348 C CA . ALA A 1 174 ? 9.844 0.388 -12.174 1.00 96.88 174 ALA A CA 1
ATOM 1349 C C . ALA A 1 174 ? 9.158 -0.588 -13.133 1.00 96.88 174 ALA A C 1
ATOM 1351 O O . ALA A 1 174 ? 8.417 -0.183 -14.018 1.00 96.88 174 ALA A O 1
ATOM 1352 N N . GLN A 1 175 ? 9.374 -1.886 -12.943 1.00 96.81 175 GLN A N 1
ATOM 1353 C CA . GLN A 1 175 ? 8.746 -2.908 -13.777 1.00 96.81 175 GLN A CA 1
ATOM 1354 C C . GLN A 1 175 ? 8.388 -4.154 -12.985 1.00 96.81 175 GLN A C 1
ATOM 1356 O O . GLN A 1 175 ? 9.042 -4.440 -11.982 1.00 96.81 175 GLN A O 1
ATOM 1361 N N . GLY A 1 176 ? 7.385 -4.908 -13.436 1.00 96.06 176 GLY A N 1
ATOM 1362 C CA . GLY A 1 176 ? 7.009 -6.175 -12.803 1.00 96.06 176 GLY A CA 1
ATOM 1363 C C . GLY A 1 176 ? 6.437 -5.988 -11.398 1.00 96.06 176 GLY A C 1
ATOM 1364 O O . GLY A 1 176 ? 6.779 -6.740 -10.489 1.00 96.06 176 GLY A O 1
ATOM 1365 N N . ILE A 1 177 ? 5.625 -4.947 -11.207 1.00 98.19 177 ILE A N 1
ATOM 1366 C CA . ILE A 1 177 ? 4.933 -4.680 -9.942 1.00 98.19 177 ILE A CA 1
ATOM 1367 C C . ILE A 1 177 ? 3.602 -5.425 -9.940 1.00 98.19 177 ILE A C 1
ATOM 1369 O O . ILE A 1 177 ? 2.826 -5.318 -10.893 1.00 98.19 177 ILE A O 1
ATOM 1373 N N . TYR A 1 178 ? 3.330 -6.148 -8.855 1.00 98.56 178 TYR A N 1
ATOM 1374 C CA . TYR A 1 178 ? 2.112 -6.932 -8.702 1.00 98.56 178 TYR A CA 1
ATOM 1375 C C . TYR A 1 178 ? 1.331 -6.548 -7.442 1.00 98.56 178 TYR A C 1
ATOM 1377 O O . TYR A 1 178 ? 1.734 -6.837 -6.316 1.00 98.56 178 TYR A O 1
ATOM 1385 N N . LEU A 1 179 ? 0.183 -5.905 -7.638 1.00 98.62 179 LEU A N 1
ATOM 1386 C CA . LEU A 1 179 ? -0.721 -5.473 -6.579 1.00 98.62 179 LEU A CA 1
ATOM 1387 C C . LEU A 1 179 ? -2.004 -6.295 -6.657 1.00 98.62 179 LEU A C 1
ATOM 1389 O O . LEU A 1 179 ? -2.709 -6.234 -7.664 1.00 98.62 179 LEU A O 1
ATOM 1393 N N . SER A 1 180 ? -2.303 -7.078 -5.618 1.00 98.19 180 SER A N 1
ATOM 1394 C CA . SER A 1 180 ? -3.437 -8.007 -5.658 1.00 98.19 180 SER A CA 1
ATOM 1395 C C . SER A 1 180 ? -4.224 -8.105 -4.357 1.00 98.19 180 SER A C 1
ATOM 1397 O O . SER A 1 180 ? -3.655 -8.068 -3.270 1.00 98.19 180 SER A O 1
ATOM 1399 N N . CYS A 1 181 ? -5.543 -8.289 -4.447 1.00 97.69 181 CYS A N 1
ATOM 1400 C CA . CYS A 1 181 ? -6.406 -8.484 -3.270 1.00 97.69 181 CYS A CA 1
ATOM 1401 C C . CYS A 1 181 ? -6.258 -7.356 -2.229 1.00 97.69 181 CYS A C 1
ATOM 1403 O O . CYS A 1 181 ? -6.185 -7.613 -1.029 1.0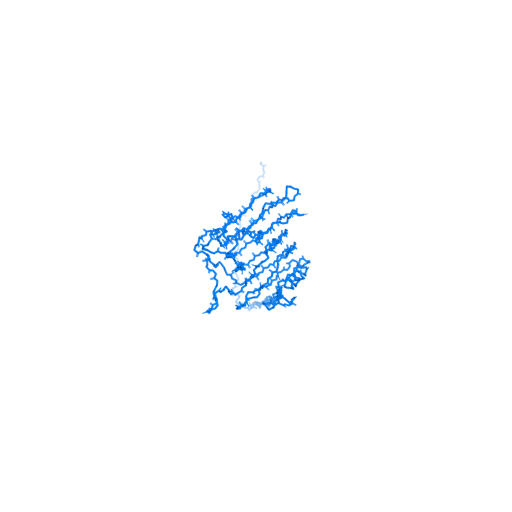0 97.69 181 CYS A O 1
ATOM 1405 N N . LEU A 1 182 ? -6.147 -6.109 -2.691 1.00 97.69 182 LEU A N 1
ATOM 1406 C CA . LEU A 1 182 ? -5.962 -4.949 -1.821 1.00 97.69 182 LEU A CA 1
ATOM 1407 C C . LEU A 1 182 ? -7.302 -4.292 -1.524 1.00 97.69 182 LEU A C 1
ATOM 1409 O O . LEU A 1 182 ? -8.147 -4.189 -2.414 1.00 97.69 182 LEU A O 1
ATOM 1413 N N . THR A 1 183 ? -7.491 -3.810 -0.297 1.00 96.56 183 THR A N 1
ATOM 1414 C CA . THR A 1 183 ? -8.650 -2.964 0.016 1.00 96.56 183 THR A CA 1
ATOM 1415 C C . THR A 1 183 ? -8.233 -1.664 0.680 1.00 96.56 183 THR A C 1
ATOM 1417 O O . THR A 1 183 ? -7.386 -1.668 1.569 1.00 96.56 183 THR A O 1
ATOM 1420 N N . PHE A 1 184 ? -8.840 -0.563 0.253 1.00 95.88 184 PHE A N 1
ATOM 1421 C CA . PHE A 1 184 ? -8.573 0.787 0.724 1.00 95.88 184 PHE A CA 1
ATOM 1422 C C . PHE A 1 184 ? -9.836 1.371 1.379 1.00 95.88 184 PHE A C 1
ATOM 1424 O O . PHE A 1 184 ? -10.942 1.190 0.863 1.00 95.88 184 PHE A O 1
ATOM 1431 N N . TYR A 1 185 ? -9.663 2.033 2.528 1.00 91.56 185 TYR A N 1
ATOM 1432 C CA . TYR A 1 185 ? -10.729 2.712 3.267 1.00 91.56 185 TYR A CA 1
ATOM 1433 C C . TYR A 1 185 ? -10.298 4.124 3.656 1.00 91.56 185 TYR A C 1
ATOM 1435 O O . TYR A 1 185 ? -9.332 4.301 4.406 1.00 91.56 185 TYR A O 1
ATOM 1443 N N . GLY A 1 186 ? -11.061 5.126 3.225 1.00 92.81 186 GLY A N 1
ATOM 1444 C CA . GLY A 1 186 ? -10.807 6.531 3.557 1.00 92.81 186 GLY A CA 1
ATOM 1445 C C . GLY A 1 186 ? -9.589 7.133 2.843 1.00 92.81 186 GLY A C 1
ATOM 1446 O O . GLY A 1 186 ? -9.176 8.255 3.146 1.00 92.81 186 GLY A O 1
ATOM 1447 N N . GLU A 1 187 ? -9.008 6.411 1.891 1.00 95.19 187 GLU A N 1
ATOM 1448 C CA . GLU A 1 187 ? -7.947 6.914 1.039 1.00 95.19 187 GLU A CA 1
ATOM 1449 C C . GLU A 1 187 ? -8.440 8.101 0.206 1.00 95.19 187 GLU A C 1
ATOM 1451 O O . GLU A 1 187 ? -9.571 8.140 -0.289 1.00 95.19 187 GLU A O 1
ATOM 1456 N N . TYR A 1 188 ? -7.569 9.090 0.019 1.00 96.81 188 TYR A N 1
ATOM 1457 C CA . TYR A 1 188 ? -7.831 10.141 -0.956 1.00 96.81 188 TYR A CA 1
ATOM 1458 C C . TYR A 1 188 ? -7.488 9.643 -2.364 1.00 96.81 188 TYR A C 1
ATOM 1460 O O . TYR A 1 188 ? -8.328 9.696 -3.259 1.00 96.81 188 TYR A O 1
ATOM 1468 N N . LEU A 1 189 ? -6.290 9.082 -2.540 1.00 98.00 189 LEU A N 1
ATOM 1469 C CA . LEU A 1 189 ? -5.801 8.458 -3.770 1.00 98.00 189 LEU A CA 1
ATOM 1470 C C . LEU A 1 189 ? -5.162 7.108 -3.427 1.00 98.00 189 LEU A C 1
ATOM 1472 O O . LEU A 1 189 ? -4.234 7.061 -2.622 1.00 98.00 189 LEU A O 1
ATOM 1476 N N . ALA A 1 190 ? -5.630 6.020 -4.042 1.00 98.06 190 ALA A N 1
ATOM 1477 C CA . ALA A 1 190 ? -5.138 4.683 -3.710 1.00 98.06 190 ALA A CA 1
ATOM 1478 C C . ALA A 1 190 ? -3.774 4.389 -4.354 1.00 98.06 190 ALA A C 1
ATOM 1480 O O . ALA A 1 190 ? -2.816 4.045 -3.664 1.00 98.06 190 ALA A O 1
ATOM 1481 N N . MET A 1 191 ? -3.672 4.515 -5.680 1.00 98.62 191 MET A N 1
ATOM 1482 C CA . MET A 1 191 ? -2.502 4.064 -6.437 1.00 98.62 191 MET A CA 1
ATOM 1483 C C . MET A 1 191 ? -2.048 5.132 -7.437 1.00 98.62 191 MET A C 1
ATOM 1485 O O . MET A 1 191 ? -2.758 5.449 -8.391 1.00 98.62 191 MET A O 1
A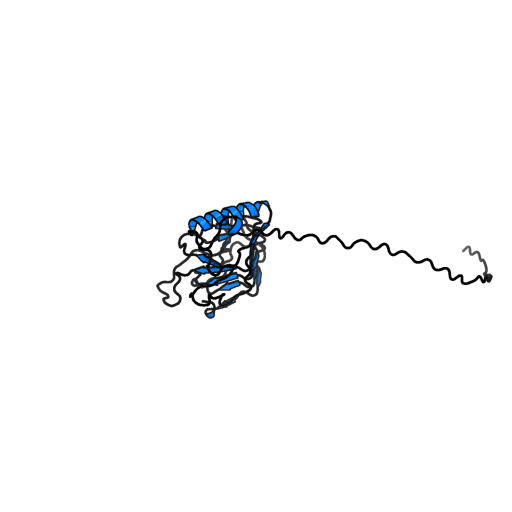TOM 1489 N N . ASP A 1 192 ? -0.850 5.672 -7.228 1.00 98.62 192 ASP A N 1
ATOM 1490 C CA . ASP A 1 192 ? -0.228 6.698 -8.062 1.00 98.62 192 ASP A CA 1
ATOM 1491 C C . ASP A 1 192 ? 0.969 6.140 -8.835 1.00 98.62 192 ASP A C 1
ATOM 1493 O O . ASP A 1 192 ? 2.101 6.069 -8.355 1.00 98.62 192 ASP A O 1
ATOM 1497 N N . PHE A 1 193 ? 0.702 5.739 -10.069 1.00 98.31 193 PHE A N 1
ATOM 1498 C CA . PHE A 1 193 ? 1.688 5.255 -11.025 1.00 98.31 193 PHE A CA 1
ATOM 1499 C C . PHE A 1 193 ? 1.918 6.261 -12.153 1.00 98.31 193 PHE A C 1
ATOM 1501 O O . PHE A 1 193 ? 2.260 5.888 -13.276 1.00 98.31 193 PHE A O 1
ATOM 1508 N N . LYS A 1 194 ? 1.763 7.554 -11.847 1.00 97.75 194 LYS A N 1
ATOM 1509 C CA . LYS A 1 194 ? 2.340 8.624 -12.654 1.00 97.75 194 LYS A CA 1
ATOM 1510 C C . LYS A 1 194 ? 3.854 8.621 -12.455 1.00 97.75 194 LYS A C 1
ATOM 1512 O O . LYS A 1 194 ? 4.372 9.163 -11.478 1.00 97.75 194 LYS A O 1
ATOM 1517 N N . ALA A 1 195 ? 4.558 7.946 -13.354 1.00 97.56 195 ALA A N 1
ATOM 1518 C CA . ALA A 1 195 ? 6.006 7.842 -13.283 1.00 97.56 195 ALA A CA 1
ATOM 1519 C C . ALA A 1 195 ? 6.681 9.165 -13.677 1.00 97.56 195 ALA A C 1
ATOM 1521 O O . ALA A 1 195 ? 6.105 10.014 -14.359 1.00 97.56 195 ALA A O 1
ATOM 1522 N N . ASN A 1 196 ? 7.933 9.339 -13.259 1.00 97.31 196 ASN A N 1
ATOM 1523 C CA . ASN A 1 196 ? 8.770 10.405 -13.793 1.00 97.31 196 ASN A CA 1
ATOM 1524 C C . ASN A 1 196 ? 9.168 10.032 -15.240 1.00 97.31 196 ASN A C 1
ATOM 1526 O O . ASN A 1 196 ? 9.571 8.892 -15.462 1.00 97.31 196 ASN A O 1
ATOM 1530 N N . PRO A 1 197 ? 9.127 10.954 -16.222 1.00 95.81 197 PRO A N 1
ATOM 1531 C CA . PRO A 1 197 ? 9.505 10.656 -17.609 1.00 95.81 197 PRO A CA 1
ATOM 1532 C C . PRO A 1 197 ? 10.904 10.041 -17.772 1.00 95.81 197 PRO A C 1
ATOM 1534 O O . PRO A 1 197 ? 11.123 9.246 -18.682 1.00 95.81 197 PRO A O 1
ATOM 1537 N N . SER A 1 198 ? 11.846 10.400 -16.892 1.00 97.25 198 SER A N 1
ATOM 1538 C CA . SER A 1 198 ? 13.212 9.859 -16.872 1.00 97.25 198 SER A CA 1
ATOM 1539 C C . SER A 1 198 ? 13.314 8.491 -16.188 1.00 97.25 198 SER A C 1
ATOM 1541 O O . SER A 1 198 ? 14.351 7.842 -16.280 1.00 97.25 198 SER A O 1
ATOM 1543 N N . ASN A 1 199 ? 12.261 8.066 -15.488 1.00 97.38 199 ASN A N 1
ATOM 1544 C CA . ASN A 1 199 ? 12.167 6.822 -14.728 1.00 97.38 199 ASN A CA 1
ATOM 1545 C C . ASN A 1 199 ? 10.812 6.142 -15.006 1.00 97.38 199 ASN A C 1
ATOM 1547 O O . ASN A 1 199 ? 9.960 6.107 -14.117 1.00 97.38 199 ASN A O 1
ATOM 1551 N N . PRO A 1 200 ? 10.582 5.648 -16.234 1.00 96.69 200 PRO A N 1
ATOM 1552 C CA . PRO A 1 200 ? 9.288 5.103 -16.632 1.00 96.69 200 PRO A CA 1
ATOM 1553 C C . PRO A 1 200 ? 8.872 3.864 -15.835 1.00 96.69 200 PRO A C 1
ATOM 1555 O O . PRO A 1 200 ? 9.698 3.193 -15.205 1.00 96.69 200 PRO A O 1
ATOM 1558 N N . CYS A 1 201 ? 7.579 3.537 -15.914 1.00 96.62 201 CYS A N 1
ATOM 1559 C CA . CYS A 1 201 ? 7.030 2.296 -15.374 1.00 96.62 201 CYS A CA 1
ATOM 1560 C C . CYS A 1 201 ? 6.498 1.356 -16.469 1.00 96.62 201 CYS A C 1
ATOM 1562 O O . CYS A 1 201 ? 6.051 1.800 -17.524 1.00 96.62 201 CYS A O 1
ATOM 1564 N N . GLU A 1 202 ? 6.535 0.043 -16.246 1.00 96.00 202 GLU A N 1
ATOM 1565 C CA . GLU A 1 202 ? 6.045 -0.951 -17.212 1.00 96.00 202 GLU A CA 1
ATOM 1566 C C . GLU A 1 202 ? 5.651 -2.280 -16.546 1.00 96.00 202 GLU A C 1
ATOM 1568 O O . GLU A 1 202 ? 5.949 -2.522 -15.377 1.00 96.00 202 GLU A O 1
ATOM 1573 N N . LEU A 1 203 ? 4.962 -3.162 -17.278 1.00 95.56 203 LEU A N 1
ATOM 1574 C CA . LEU A 1 203 ? 4.658 -4.535 -16.839 1.00 95.56 203 LEU A CA 1
ATOM 1575 C C . LEU A 1 203 ? 3.981 -4.636 -15.461 1.00 95.56 203 LEU A C 1
ATOM 1577 O O . LEU A 1 203 ? 4.325 -5.494 -14.644 1.00 95.56 203 LEU A O 1
ATOM 1581 N N . MET A 1 204 ? 3.025 -3.753 -15.181 1.00 96.38 204 MET A N 1
ATOM 1582 C CA . MET A 1 204 ? 2.343 -3.735 -13.887 1.00 96.38 204 MET A CA 1
ATOM 1583 C C . MET A 1 204 ? 0.999 -4.437 -13.943 1.00 96.38 204 MET A C 1
ATOM 1585 O O . MET A 1 204 ? 0.262 -4.327 -14.925 1.00 96.38 204 MET A O 1
ATOM 1589 N N . LEU A 1 205 ? 0.676 -5.136 -12.861 1.00 98.19 205 LEU A N 1
ATOM 1590 C CA . LEU A 1 205 ? -0.581 -5.844 -12.693 1.00 98.19 205 LEU A CA 1
ATOM 1591 C C . LEU A 1 205 ? -1.262 -5.388 -11.405 1.00 98.19 205 LEU A C 1
ATOM 1593 O O . LEU A 1 205 ? -0.724 -5.543 -10.311 1.00 98.19 205 LEU A O 1
ATOM 1597 N N . PHE A 1 206 ? -2.469 -4.867 -11.568 1.00 98.31 206 PHE A N 1
ATOM 1598 C CA . PHE A 1 206 ? -3.403 -4.539 -10.507 1.00 98.31 206 PHE A CA 1
ATOM 1599 C C . PHE A 1 206 ? -4.572 -5.498 -10.624 1.00 98.31 206 PHE A C 1
ATOM 1601 O O . PHE A 1 206 ? -5.255 -5.489 -11.653 1.00 98.31 206 PHE A O 1
ATOM 1608 N N . GLU A 1 207 ? -4.825 -6.311 -9.605 1.00 97.69 207 GLU A N 1
ATOM 1609 C CA . GLU A 1 207 ? -5.987 -7.185 -9.646 1.00 97.69 207 GLU A CA 1
ATOM 1610 C C . GLU A 1 207 ? -6.725 -7.352 -8.333 1.00 97.69 207 GLU A C 1
ATOM 1612 O O . GLU A 1 207 ? -6.136 -7.461 -7.262 1.00 97.69 207 GLU A O 1
ATOM 1617 N N . HIS A 1 208 ? -8.052 -7.406 -8.410 1.00 97.12 208 HIS A N 1
ATOM 1618 C CA . HIS A 1 208 ? -8.879 -7.548 -7.218 1.00 97.12 208 HIS A CA 1
ATOM 1619 C C . HIS A 1 208 ? -8.582 -6.471 -6.161 1.00 97.12 208 HIS A C 1
ATOM 1621 O O . HIS A 1 208 ? -8.511 -6.764 -4.967 1.00 97.12 208 HIS A O 1
ATOM 1627 N N . CYS A 1 209 ? -8.397 -5.225 -6.604 1.00 97.19 209 CYS A N 1
ATOM 1628 C CA . CYS A 1 209 ? -8.248 -4.068 -5.725 1.00 97.19 209 CYS A CA 1
ATOM 1629 C C . CYS A 1 209 ? -9.597 -3.363 -5.533 1.00 97.19 209 CYS A C 1
ATOM 1631 O O . CYS A 1 209 ? -10.325 -3.129 -6.501 1.00 97.19 209 CYS A O 1
ATOM 1633 N N . TYR A 1 210 ? -9.911 -2.999 -4.293 1.00 95.88 210 TYR A N 1
ATOM 1634 C CA . TYR A 1 210 ? -11.211 -2.475 -3.872 1.00 95.88 210 TYR A CA 1
ATOM 1635 C C . TYR A 1 210 ? -11.039 -1.161 -3.126 1.00 95.88 210 TYR A C 1
ATOM 1637 O O . TYR A 1 210 ? -10.232 -1.089 -2.207 1.00 95.88 210 TYR A O 1
ATOM 1645 N N . GLY A 1 211 ? -11.802 -0.135 -3.477 1.00 94.00 211 GLY A N 1
ATOM 1646 C CA . GLY A 1 211 ? -11.737 1.140 -2.769 1.00 94.00 211 GLY A CA 1
ATOM 1647 C C . GLY A 1 211 ? -12.816 2.117 -3.205 1.00 94.00 211 GLY A C 1
ATOM 1648 O O . GLY A 1 211 ? -13.654 1.823 -4.062 1.00 94.00 211 GLY A O 1
ATOM 1649 N N . TYR A 1 212 ? -12.779 3.302 -2.615 1.00 92.69 212 TYR A N 1
ATOM 1650 C CA . TYR A 1 212 ? -13.602 4.433 -3.021 1.00 92.69 212 TYR A CA 1
ATOM 1651 C C . TYR A 1 212 ? -12.814 5.718 -2.742 1.00 92.69 212 TYR A C 1
ATOM 1653 O O . TYR A 1 212 ? -13.016 6.368 -1.711 1.00 92.69 212 TYR A O 1
ATOM 1661 N N . PRO A 1 213 ? -11.876 6.059 -3.641 1.00 93.19 213 PRO A N 1
ATOM 1662 C CA . PRO A 1 213 ? -10.937 7.147 -3.434 1.00 93.19 213 PRO A CA 1
ATOM 1663 C C . PRO A 1 213 ? -11.675 8.481 -3.454 1.00 93.19 213 PRO A C 1
ATOM 1665 O O . PRO A 1 213 ? -12.360 8.821 -4.422 1.00 93.19 213 PRO A O 1
ATOM 1668 N N . LEU A 1 214 ? -11.500 9.278 -2.403 1.00 93.62 214 LEU A N 1
ATOM 1669 C CA . LEU A 1 214 ? -12.209 10.553 -2.273 1.00 93.62 214 LEU A CA 1
ATOM 1670 C C . LEU A 1 214 ? -11.695 11.653 -3.215 1.00 93.62 214 LEU A C 1
ATOM 1672 O O . LEU A 1 214 ? -12.359 12.674 -3.375 1.00 93.62 214 LEU A O 1
ATOM 1676 N N . SER A 1 215 ? -10.556 11.436 -3.880 1.00 93.81 215 SER A N 1
ATOM 1677 C CA . SER A 1 215 ? -10.094 12.268 -5.001 1.00 93.81 215 SER A CA 1
ATOM 1678 C C . SER A 1 215 ? -10.887 12.046 -6.294 1.00 93.81 215 SER A C 1
ATOM 1680 O O . SER A 1 215 ? -10.787 12.852 -7.215 1.00 93.81 215 SER A O 1
ATOM 1682 N N . GLY A 1 216 ? -11.653 10.953 -6.388 1.00 93.31 216 GLY A N 1
ATOM 1683 C CA . GLY A 1 216 ? -12.267 10.490 -7.634 1.00 93.31 216 GLY A CA 1
ATOM 1684 C C . GLY A 1 216 ? -11.329 9.666 -8.524 1.00 93.31 216 GLY A C 1
ATOM 1685 O O . GLY A 1 216 ? -11.756 9.185 -9.572 1.00 93.31 216 GLY A O 1
ATOM 1686 N N . GLU A 1 217 ? -10.076 9.454 -8.112 1.00 95.38 217 GLU A N 1
ATOM 1687 C CA . GLU A 1 217 ? -9.072 8.724 -8.885 1.00 95.38 217 GLU A CA 1
ATOM 1688 C C . GLU A 1 217 ? -8.567 7.507 -8.107 1.00 95.38 217 GLU A C 1
ATOM 1690 O O . GLU A 1 217 ? -7.990 7.630 -7.028 1.00 95.38 217 GLU A O 1
ATOM 1695 N N . PHE A 1 218 ? -8.791 6.307 -8.653 1.00 96.62 218 PHE A N 1
ATOM 1696 C CA . PHE A 1 218 ? -8.388 5.061 -7.991 1.00 96.62 218 PHE A CA 1
ATOM 1697 C C . PHE A 1 218 ? -6.972 4.642 -8.356 1.00 96.62 218 PHE A C 1
ATOM 1699 O O . PHE A 1 218 ? -6.151 4.386 -7.478 1.00 96.62 218 PHE A O 1
ATOM 1706 N N . ILE A 1 219 ? -6.680 4.616 -9.654 1.00 97.75 219 ILE A N 1
ATOM 1707 C CA . ILE A 1 219 ? -5.363 4.291 -10.189 1.00 97.75 219 ILE A CA 1
ATOM 1708 C C . ILE A 1 219 ? -5.011 5.380 -11.199 1.00 97.75 219 ILE A C 1
ATOM 1710 O O . ILE A 1 219 ? -5.717 5.542 -12.195 1.00 97.75 219 ILE A O 1
ATOM 1714 N N . ARG A 1 220 ? -3.930 6.120 -10.951 1.00 97.56 220 ARG A N 1
ATOM 1715 C CA . ARG A 1 220 ? -3.315 7.020 -11.936 1.00 97.56 220 ARG A CA 1
ATOM 1716 C C . ARG A 1 220 ? -2.170 6.289 -12.618 1.00 97.56 220 ARG A C 1
ATOM 1718 O O . ARG A 1 220 ? -1.352 5.697 -11.927 1.00 97.56 220 ARG A O 1
ATOM 1725 N N . ILE A 1 221 ? -2.096 6.334 -13.945 1.00 97.12 221 ILE A N 1
ATOM 1726 C CA . ILE A 1 221 ? -0.996 5.744 -14.720 1.00 97.12 221 ILE A CA 1
ATOM 1727 C C . ILE A 1 221 ? -0.572 6.761 -15.773 1.00 97.12 221 ILE A C 1
ATOM 1729 O O . ILE A 1 221 ? -1.406 7.227 -16.546 1.00 97.12 221 ILE A O 1
ATOM 1733 N N . ASP A 1 222 ? 0.712 7.106 -15.789 1.00 96.56 222 ASP A N 1
ATOM 1734 C CA . ASP A 1 222 ? 1.306 8.030 -16.758 1.00 96.56 222 ASP A CA 1
ATOM 1735 C C . ASP A 1 222 ? 2.797 7.696 -16.929 1.00 96.56 222 ASP A C 1
ATOM 1737 O O . ASP A 1 222 ? 3.409 7.123 -16.025 1.00 96.56 222 ASP A O 1
ATOM 1741 N N . TYR A 1 223 ? 3.369 8.027 -18.089 1.00 95.94 223 TYR A N 1
ATOM 1742 C CA . TYR A 1 223 ? 4.731 7.635 -18.495 1.00 95.94 223 TYR A CA 1
ATOM 1743 C C . TYR A 1 223 ? 4.996 6.118 -18.392 1.00 95.94 223 TYR A C 1
ATOM 1745 O O . TYR A 1 223 ? 6.060 5.674 -17.951 1.00 95.94 223 TYR A O 1
ATOM 1753 N N . CYS A 1 224 ? 4.010 5.329 -18.836 1.00 95.25 224 CYS A N 1
ATOM 1754 C CA . CYS A 1 224 ? 4.065 3.872 -18.892 1.00 95.25 224 CYS A CA 1
ATOM 1755 C C . CYS A 1 224 ? 4.299 3.385 -20.333 1.00 95.25 224 CYS A C 1
ATOM 1757 O O . CYS A 1 224 ? 3.545 3.765 -21.229 1.00 95.25 224 CYS A O 1
ATOM 1759 N N . TYR A 1 225 ? 5.353 2.593 -20.567 1.00 86.06 225 TYR A N 1
ATOM 1760 C CA . TYR A 1 225 ? 5.818 2.241 -21.924 1.00 86.06 225 TYR A CA 1
ATOM 1761 C C . TYR A 1 225 ? 5.395 0.834 -22.402 1.00 86.06 225 TYR A C 1
ATOM 1763 O O . TYR A 1 225 ? 5.336 0.611 -23.610 1.00 86.06 225 TYR A O 1
ATOM 1771 N N . ASP A 1 226 ? 5.030 -0.080 -21.492 1.00 85.69 226 ASP A N 1
ATOM 1772 C CA . ASP A 1 226 ? 4.429 -1.398 -21.792 1.00 85.69 226 ASP A CA 1
ATOM 1773 C C . ASP A 1 226 ? 3.036 -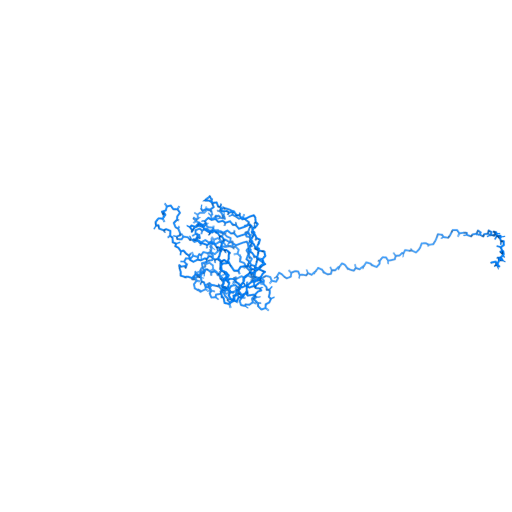1.523 -21.144 1.00 85.69 226 ASP A C 1
ATOM 1775 O O . ASP A 1 226 ? 2.648 -0.684 -20.339 1.00 85.69 226 ASP A O 1
ATOM 1779 N N . ILE A 1 227 ? 2.268 -2.562 -21.478 1.00 86.38 227 ILE A N 1
ATOM 1780 C CA . ILE A 1 227 ? 0.839 -2.697 -21.169 1.00 86.38 227 ILE A CA 1
ATOM 1781 C C . ILE A 1 227 ? 0.608 -2.903 -19.657 1.00 86.38 227 ILE A C 1
ATOM 1783 O O . ILE A 1 227 ? 0.844 -4.011 -19.154 1.00 86.38 227 ILE A O 1
ATOM 1787 N N . PRO A 1 228 ? 0.067 -1.908 -18.919 1.00 92.38 228 PRO A N 1
ATOM 1788 C CA . PRO A 1 228 ? -0.439 -2.153 -17.579 1.00 92.38 228 PRO A CA 1
ATOM 1789 C C . PRO A 1 228 ? -1.721 -2.989 -17.665 1.00 92.38 228 PRO A C 1
ATOM 1791 O O . PRO A 1 228 ? -2.537 -2.831 -18.576 1.00 92.38 228 PRO A O 1
ATOM 1794 N N . ARG A 1 229 ? -1.935 -3.870 -16.690 1.00 96.56 229 ARG A N 1
ATOM 1795 C CA . ARG A 1 229 ? -3.158 -4.671 -16.579 1.00 96.56 229 ARG A CA 1
ATOM 1796 C C . ARG A 1 229 ? -3.908 -4.283 -15.319 1.00 96.56 229 ARG A C 1
ATOM 1798 O O . ARG A 1 229 ? -3.369 -4.385 -14.224 1.00 96.56 229 ARG A O 1
ATOM 1805 N N . VAL A 1 230 ? -5.160 -3.871 -15.488 1.00 97.38 230 VAL A N 1
ATOM 1806 C CA . VAL A 1 230 ? -6.091 -3.593 -14.391 1.00 97.38 230 VAL A CA 1
ATOM 1807 C C . VAL A 1 230 ? -7.247 -4.576 -14.519 1.00 97.38 230 VAL A C 1
ATOM 1809 O O . VAL A 1 230 ? -8.043 -4.476 -15.450 1.00 97.38 230 VAL A O 1
ATOM 1812 N N . LEU A 1 231 ? -7.309 -5.557 -13.622 1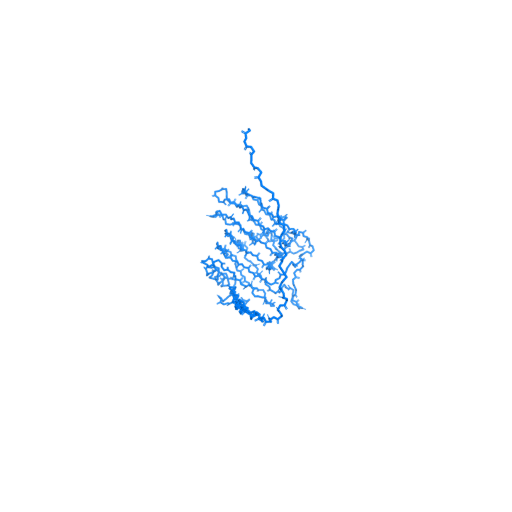.00 97.44 231 LEU A N 1
ATOM 1813 C CA . LEU A 1 231 ? -8.219 -6.698 -13.715 1.00 97.44 231 LEU A CA 1
ATOM 1814 C C . LEU A 1 231 ? -9.089 -6.789 -12.463 1.00 97.44 231 LEU A C 1
ATOM 1816 O O . LEU A 1 231 ? -8.590 -6.764 -11.348 1.00 97.44 231 LEU A O 1
ATOM 1820 N N . HIS A 1 232 ? -10.403 -6.939 -12.621 1.00 96.25 232 HIS A N 1
ATOM 1821 C CA . HIS A 1 232 ? -11.303 -7.208 -11.487 1.00 96.25 232 HIS A CA 1
ATOM 1822 C C . HIS A 1 232 ? -11.161 -6.216 -10.314 1.00 96.25 232 HIS A C 1
ATOM 1824 O O . HIS A 1 232 ? -11.287 -6.598 -9.154 1.00 96.25 232 HIS A O 1
ATOM 1830 N N . CYS A 1 233 ? -10.857 -4.952 -10.611 1.00 96.12 233 CYS A N 1
ATOM 1831 C CA . CYS A 1 233 ? -10.796 -3.878 -9.628 1.00 96.12 233 CYS A CA 1
ATOM 1832 C C . CYS A 1 233 ? -12.172 -3.218 -9.497 1.00 96.12 233 CYS A C 1
ATOM 1834 O O . CYS A 1 233 ? -12.872 -3.027 -10.493 1.00 96.12 233 CYS A O 1
ATOM 1836 N N . HIS A 1 234 ? -12.557 -2.854 -8.276 1.00 94.19 234 HIS A N 1
ATOM 1837 C CA . HIS A 1 234 ? -13.891 -2.345 -7.977 1.00 94.19 234 HIS A CA 1
ATOM 1838 C C . HIS A 1 234 ? -13.809 -1.015 -7.234 1.00 94.19 234 HI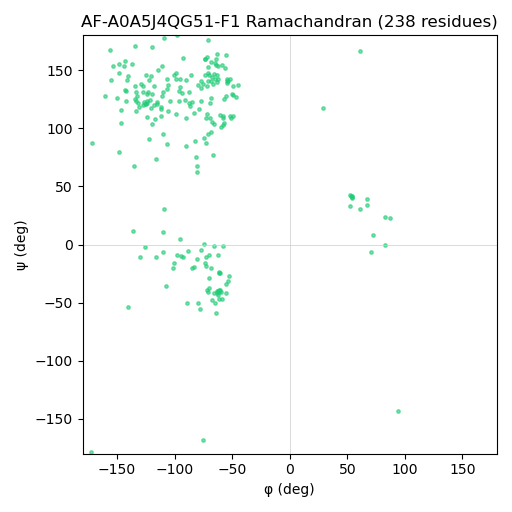S A C 1
ATOM 1840 O O . HIS A 1 234 ? -13.283 -0.941 -6.124 1.00 94.19 234 HIS A O 1
ATOM 1846 N N . VAL A 1 235 ? -14.395 0.018 -7.839 1.00 93.50 235 VAL A N 1
ATOM 1847 C CA . VAL A 1 235 ? -14.604 1.325 -7.213 1.00 93.50 235 VAL A CA 1
ATOM 1848 C C . VAL A 1 235 ? -16.078 1.450 -6.868 1.00 93.50 235 VAL A C 1
ATOM 1850 O O . VAL A 1 235 ? -16.919 1.430 -7.767 1.00 93.50 235 VAL A O 1
ATOM 1853 N N . ASN A 1 236 ? -16.414 1.518 -5.581 1.00 86.56 236 ASN A N 1
ATOM 1854 C CA . ASN A 1 236 ? -17.814 1.531 -5.160 1.00 86.56 236 ASN A CA 1
ATOM 1855 C C . ASN A 1 236 ? -18.001 2.313 -3.844 1.00 86.56 236 ASN A C 1
ATOM 1857 O O . ASN A 1 236 ? -17.376 1.955 -2.850 1.00 86.56 236 ASN A O 1
ATOM 1861 N N . PRO A 1 237 ? -18.907 3.311 -3.793 1.00 79.44 237 PRO A N 1
ATOM 1862 C CA . PRO A 1 237 ? -19.212 4.054 -2.568 1.00 79.44 237 PRO A CA 1
ATOM 1863 C C . PRO A 1 237 ? -19.587 3.178 -1.364 1.00 79.44 237 PRO A C 1
ATOM 1865 O O . PRO A 1 237 ? -19.372 3.571 -0.227 1.00 79.44 237 PRO A O 1
ATOM 1868 N N . ALA A 1 238 ? -20.138 1.981 -1.595 1.00 74.81 238 ALA A N 1
ATOM 1869 C CA . ALA A 1 238 ? -20.528 1.048 -0.538 1.00 74.81 238 ALA A CA 1
ATOM 1870 C C . ALA A 1 238 ? -19.350 0.319 0.146 1.00 74.81 238 ALA A C 1
ATOM 1872 O O . ALA A 1 238 ? -19.604 -0.538 0.998 1.00 74.81 238 ALA A O 1
ATOM 1873 N N . ILE A 1 239 ? -18.108 0.598 -0.270 1.00 70.88 239 ILE A N 1
ATOM 1874 C CA . ILE A 1 239 ? -16.868 0.029 0.285 1.00 70.88 239 ILE A CA 1
ATOM 1875 C C . ILE A 1 239 ? -16.383 0.818 1.520 1.00 70.88 239 ILE A C 1
ATOM 1877 O O . ILE A 1 239 ? -15.640 0.256 2.324 1.00 70.88 239 ILE A O 1
ATOM 1881 N N . GLN A 1 240 ? -16.823 2.075 1.695 1.00 60.16 240 GLN A N 1
ATOM 1882 C CA . GLN A 1 240 ? -16.498 2.920 2.859 1.00 60.16 240 GLN A CA 1
ATOM 1883 C C . GLN A 1 240 ? -17.324 2.613 4.110 1.00 60.16 240 GLN A C 1
ATOM 1885 O O . GLN A 1 240 ? -18.513 2.234 3.978 1.00 60.16 240 GLN A O 1
#